Protein AF-A0A2X2UH65-F1 (afdb_monomer_lite)

Radius of gyration: 31.28 Å; chains: 1; bounding box: 61×64×115 Å

Structure (mmCIF, N/CA/C/O backbone):
data_AF-A0A2X2UH65-F1
#
_entry.id   AF-A0A2X2UH65-F1
#
loop_
_atom_site.group_PDB
_atom_site.id
_atom_site.type_symbol
_atom_site.label_atom_id
_atom_site.label_alt_id
_atom_site.label_comp_id
_atom_site.label_asym_id
_atom_site.label_entity_id
_atom_site.label_seq_id
_atom_site.pdbx_PDB_ins_code
_atom_site.Cartn_x
_atom_site.Cartn_y
_atom_site.Cartn_z
_atom_site.occupancy
_atom_site.B_iso_or_equiv
_atom_site.auth_seq_id
_atom_site.auth_comp_id
_atom_site.auth_asym_id
_atom_site.auth_atom_id
_atom_site.pdbx_PDB_model_num
ATOM 1 N N . MET A 1 1 ? 2.605 3.714 -17.278 1.00 39.34 1 MET A N 1
ATOM 2 C CA . MET A 1 1 ? 3.427 4.101 -18.451 1.00 39.34 1 MET A CA 1
ATOM 3 C C . MET A 1 1 ? 4.854 4.324 -17.986 1.00 39.34 1 MET A C 1
ATOM 5 O O . MET A 1 1 ? 5.116 5.319 -17.316 1.00 39.34 1 MET A O 1
ATOM 9 N N . ASN A 1 2 ? 5.740 3.384 -18.311 1.00 40.25 2 ASN A N 1
ATOM 10 C CA . ASN A 1 2 ? 7.181 3.501 -18.098 1.00 40.25 2 ASN A CA 1
ATOM 11 C C . ASN A 1 2 ? 7.687 4.559 -19.083 1.00 40.25 2 ASN A C 1
ATOM 13 O O . ASN A 1 2 ? 7.492 4.404 -20.288 1.00 40.25 2 ASN A O 1
ATOM 17 N N . LYS A 1 3 ? 8.238 5.671 -18.595 1.00 42.59 3 LYS A N 1
ATOM 18 C CA . LYS A 1 3 ? 8.858 6.667 -19.472 1.00 42.59 3 LYS A CA 1
ATOM 19 C C . LYS A 1 3 ? 10.362 6.439 -19.456 1.00 42.59 3 LYS A C 1
ATOM 21 O O . LYS A 1 3 ? 10.971 6.506 -18.397 1.00 42.59 3 LYS A O 1
ATOM 26 N N . ASN A 1 4 ? 10.910 6.173 -20.639 1.00 42.41 4 ASN A N 1
ATOM 27 C CA . ASN A 1 4 ? 12.340 6.215 -20.904 1.00 42.41 4 ASN A CA 1
ATOM 28 C C . ASN A 1 4 ? 12.779 7.678 -20.894 1.00 42.41 4 ASN A C 1
ATOM 30 O O . ASN A 1 4 ? 12.530 8.416 -21.846 1.00 42.41 4 ASN A O 1
ATOM 34 N N . THR A 1 5 ? 13.435 8.082 -19.823 1.00 43.34 5 THR A N 1
ATOM 35 C CA . THR A 1 5 ? 14.398 9.177 -19.852 1.00 43.34 5 THR A CA 1
ATOM 36 C C . THR A 1 5 ? 15.709 8.543 -19.413 1.00 43.34 5 THR A C 1
ATOM 38 O O . THR A 1 5 ? 15.777 7.994 -18.319 1.00 43.34 5 THR A O 1
ATOM 41 N N . ASP A 1 6 ? 16.684 8.536 -20.323 1.00 42.69 6 ASP A N 1
ATOM 42 C CA . ASP A 1 6 ? 18.083 8.133 -20.099 1.00 42.69 6 ASP A CA 1
ATOM 43 C C . ASP A 1 6 ? 18.402 6.624 -20.155 1.00 42.69 6 ASP A C 1
ATOM 45 O O . ASP A 1 6 ? 19.326 6.150 -19.503 1.00 42.69 6 ASP A O 1
ATOM 49 N N . GLY A 1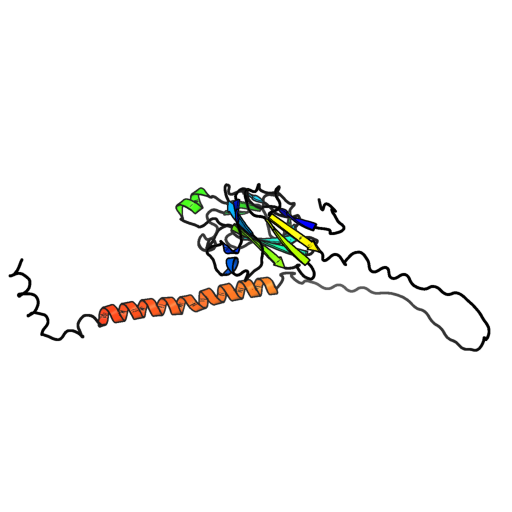 7 ? 17.652 5.836 -20.936 1.00 43.00 7 GLY A N 1
ATOM 50 C CA . GLY A 1 7 ? 17.968 4.413 -21.175 1.00 43.00 7 GLY A CA 1
ATOM 51 C C . GLY A 1 7 ? 17.702 3.477 -19.987 1.00 43.00 7 GLY A C 1
ATOM 52 O O . GLY A 1 7 ? 17.717 2.260 -20.151 1.00 43.00 7 GLY A O 1
ATOM 53 N N . CYS A 1 8 ? 17.366 4.026 -18.819 1.00 50.06 8 CYS A N 1
ATOM 54 C CA . CYS A 1 8 ? 16.900 3.279 -17.658 1.00 50.06 8 CYS A CA 1
ATOM 55 C C . CYS A 1 8 ? 15.371 3.142 -17.699 1.00 50.06 8 CYS A C 1
ATOM 57 O O . CYS A 1 8 ? 14.642 4.138 -17.667 1.00 50.06 8 CYS A O 1
ATOM 59 N N . ILE A 1 9 ? 14.860 1.909 -17.713 1.00 62.81 9 ILE A N 1
ATOM 60 C CA . ILE A 1 9 ? 13.429 1.656 -17.512 1.00 62.81 9 ILE A CA 1
ATOM 61 C C . ILE A 1 9 ? 13.147 1.802 -16.011 1.00 62.81 9 ILE A C 1
ATOM 63 O O . ILE A 1 9 ? 13.399 0.896 -15.225 1.00 62.81 9 ILE A O 1
ATOM 67 N N . GLY A 1 10 ? 12.642 2.966 -15.601 1.00 82.62 10 GLY A N 1
ATOM 68 C CA . GLY A 1 10 ? 12.229 3.208 -14.218 1.00 82.62 10 GLY A CA 1
ATOM 69 C C . GLY A 1 10 ? 10.822 2.673 -13.937 1.00 82.62 10 GLY A C 1
ATOM 70 O O . GLY A 1 10 ? 9.850 3.125 -14.553 1.00 82.62 10 GLY A O 1
ATOM 71 N N . ILE A 1 11 ? 10.688 1.744 -12.988 1.00 91.88 11 ILE A N 1
ATOM 72 C CA . ILE A 1 11 ? 9.389 1.278 -12.484 1.00 91.88 11 ILE A CA 1
ATOM 73 C C . ILE A 1 11 ? 8.907 2.273 -11.428 1.00 91.88 11 ILE A C 1
ATOM 75 O O . ILE A 1 11 ? 9.566 2.496 -10.414 1.00 91.88 11 ILE A O 1
ATOM 79 N N . ARG A 1 12 ? 7.739 2.877 -11.664 1.00 95.50 12 ARG A N 1
ATOM 80 C CA . ARG A 1 12 ? 7.137 3.857 -10.750 1.00 95.50 12 ARG A CA 1
ATOM 81 C C . ARG A 1 12 ? 6.127 3.178 -9.831 1.00 95.50 12 ARG A C 1
ATOM 83 O O . ARG A 1 12 ? 5.178 2.566 -10.314 1.00 95.50 12 ARG A O 1
ATOM 90 N N . ILE A 1 13 ? 6.311 3.361 -8.530 1.00 97.81 13 ILE A N 1
ATOM 91 C CA . ILE A 1 13 ? 5.371 2.985 -7.475 1.00 97.81 13 ILE A CA 1
ATOM 92 C C . ILE A 1 13 ? 4.642 4.269 -7.071 1.00 97.81 13 ILE A C 1
ATOM 94 O O . ILE A 1 13 ? 5.255 5.220 -6.573 1.00 97.81 13 ILE A O 1
ATOM 98 N N . LEU A 1 14 ? 3.345 4.329 -7.353 1.00 98.56 14 LEU A N 1
ATOM 99 C CA . LEU A 1 14 ? 2.505 5.481 -7.036 1.00 98.56 14 LEU A CA 1
ATOM 100 C C . LEU A 1 14 ? 2.126 5.494 -5.556 1.00 98.56 14 LEU A C 1
ATOM 102 O O . LEU A 1 14 ? 2.200 4.475 -4.878 1.00 98.56 14 LEU A O 1
ATOM 106 N N . SER A 1 15 ? 1.702 6.645 -5.049 1.00 98.62 15 SER A N 1
ATOM 107 C CA . SER A 1 15 ? 1.153 6.741 -3.705 1.00 98.62 15 SER A CA 1
ATOM 108 C C . SER A 1 15 ? -0.153 5.940 -3.626 1.00 98.62 15 SER A C 1
ATOM 110 O O . SER A 1 15 ? -1.068 6.217 -4.407 1.00 98.62 15 SER A O 1
ATOM 112 N N . PRO A 1 16 ? -0.296 4.971 -2.707 1.00 98.62 16 PRO A N 1
ATOM 113 C CA . PRO A 1 16 ? -1.556 4.260 -2.513 1.00 98.62 16 PRO A CA 1
ATOM 114 C C . PRO A 1 16 ? -2.606 5.071 -1.735 1.00 98.62 16 PRO A C 1
ATOM 116 O O . PRO A 1 16 ? -3.756 4.650 -1.656 1.00 98.62 16 PRO A O 1
ATOM 119 N N . LEU A 1 17 ? -2.230 6.218 -1.159 1.00 98.69 17 LEU A N 1
ATOM 120 C CA . LEU A 1 17 ? -3.098 7.090 -0.359 1.00 98.69 17 LEU A CA 1
ATOM 121 C C . LEU A 1 17 ? -2.853 8.564 -0.709 1.00 98.69 17 LEU A C 1
ATOM 123 O O . LEU A 1 17 ? -1.761 8.938 -1.140 1.00 98.69 17 LEU A O 1
ATOM 127 N N . THR A 1 18 ? -3.858 9.415 -0.519 1.00 98.69 18 THR A N 1
ATOM 128 C CA . THR A 1 18 ? -3.669 10.872 -0.560 1.00 98.69 18 THR A CA 1
ATOM 129 C C . THR A 1 18 ? -3.212 11.333 0.816 1.00 98.69 18 THR A C 1
ATOM 131 O O . THR A 1 18 ? -3.808 10.944 1.821 1.00 98.69 18 THR A O 1
ATOM 134 N N . GLY A 1 19 ? -2.171 12.159 0.881 1.00 98.31 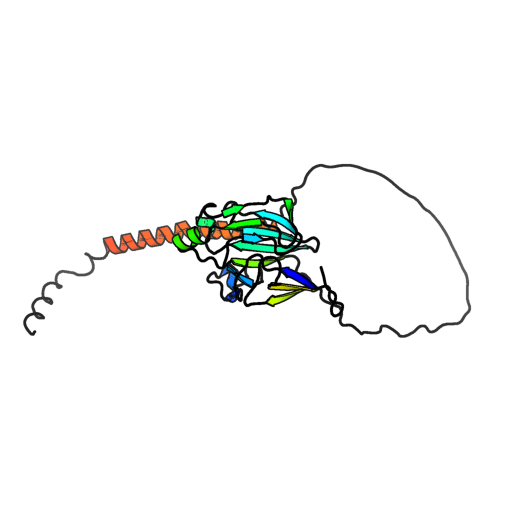19 GLY A N 1
ATOM 135 C CA . GLY A 1 19 ? -1.638 12.640 2.149 1.00 98.31 19 GLY A CA 1
ATOM 136 C C . GLY A 1 19 ? -0.225 13.187 2.040 1.00 98.31 19 GLY A C 1
ATOM 137 O O . GLY A 1 19 ? 0.119 13.835 1.053 1.00 98.31 19 GLY A O 1
ATOM 138 N N . THR A 1 20 ? 0.589 12.922 3.058 1.00 98.75 20 THR A N 1
ATOM 139 C CA . THR A 1 20 ? 1.997 13.338 3.100 1.00 98.75 20 THR A CA 1
ATOM 140 C C . THR A 1 20 ? 2.891 12.111 3.196 1.00 98.75 20 THR A C 1
ATOM 142 O O . THR A 1 20 ? 2.824 11.379 4.180 1.00 98.75 20 THR A O 1
ATOM 145 N N . ALA A 1 21 ? 3.732 11.892 2.189 1.00 98.69 21 ALA A N 1
ATOM 146 C CA . ALA A 1 21 ? 4.792 10.898 2.236 1.00 98.69 21 ALA A CA 1
ATOM 147 C C . ALA A 1 21 ? 5.935 11.388 3.140 1.00 98.69 21 ALA A C 1
ATOM 149 O O . ALA A 1 21 ? 6.378 12.533 3.028 1.00 98.69 21 ALA A O 1
ATOM 150 N N . VAL A 1 22 ? 6.418 10.518 4.018 1.00 98.62 22 VAL A N 1
ATOM 151 C CA . VAL A 1 22 ? 7.490 10.773 4.987 1.00 98.62 22 VAL A CA 1
ATOM 152 C C . VAL A 1 22 ? 8.560 9.677 4.885 1.00 98.62 22 VAL A C 1
ATOM 154 O O . VAL A 1 22 ? 8.262 8.583 4.383 1.00 98.62 22 VAL A O 1
ATOM 157 N N . PRO A 1 23 ? 9.806 9.947 5.320 1.00 98.44 23 PRO A N 1
ATOM 158 C CA . PRO A 1 23 ? 10.845 8.927 5.403 1.00 98.44 23 PRO A CA 1
ATOM 159 C C . PRO A 1 23 ? 10.378 7.728 6.227 1.00 98.44 23 PRO A C 1
ATOM 161 O O . PRO A 1 23 ? 9.685 7.881 7.236 1.00 98.44 23 PRO A O 1
ATOM 164 N N . LEU A 1 24 ? 10.771 6.524 5.814 1.00 98.12 24 LEU A N 1
ATOM 165 C CA . LEU A 1 24 ? 10.396 5.305 6.526 1.00 98.12 24 LEU A CA 1
ATOM 166 C C . LEU A 1 24 ? 10.985 5.277 7.949 1.00 98.12 24 LEU A C 1
ATOM 168 O O . LEU A 1 24 ? 10.389 4.717 8.864 1.00 98.12 24 LEU A O 1
ATOM 172 N N . GLU A 1 25 ? 12.119 5.943 8.149 1.00 98.00 25 GLU A N 1
ATOM 173 C CA . GLU A 1 25 ? 12.811 6.101 9.426 1.00 98.00 25 GLU A CA 1
ATOM 174 C C . GLU A 1 25 ? 12.010 6.921 10.456 1.00 98.00 25 GLU A C 1
ATOM 176 O O . GLU A 1 25 ? 12.264 6.800 11.653 1.00 98.00 25 GLU A O 1
ATOM 181 N N . GLU A 1 26 ? 11.035 7.730 10.023 1.00 96.75 26 GLU A N 1
ATOM 182 C CA . GLU A 1 26 ? 10.155 8.502 10.918 1.00 96.75 26 GLU A CA 1
ATOM 183 C C . GLU A 1 26 ? 8.980 7.676 11.464 1.00 96.75 26 GLU A C 1
ATOM 185 O O . GLU A 1 26 ? 8.247 8.134 12.345 1.00 96.75 26 GLU A O 1
ATOM 190 N N . VAL A 1 27 ? 8.782 6.451 10.968 1.00 98.12 27 VAL A N 1
ATOM 191 C CA . VAL A 1 27 ? 7.722 5.569 11.461 1.00 98.12 27 VAL A CA 1
ATOM 192 C C . VAL A 1 27 ? 8.043 5.128 12.896 1.00 98.12 27 VAL A C 1
ATOM 194 O O . VAL A 1 27 ? 9.103 4.542 13.122 1.00 98.12 27 VAL A O 1
ATOM 197 N N . PRO A 1 28 ? 7.140 5.327 13.879 1.00 97.12 28 PRO A N 1
ATOM 198 C CA . PRO A 1 28 ? 7.369 4.965 15.280 1.00 97.12 28 PRO A CA 1
ATOM 199 C C . PRO A 1 28 ? 7.176 3.459 15.537 1.00 97.12 28 PRO A C 1
ATOM 201 O O . PRO A 1 28 ? 6.461 3.050 16.446 1.00 97.12 28 PRO A O 1
ATOM 204 N N . ASP A 1 29 ? 7.824 2.637 14.718 1.00 97.19 29 ASP A N 1
ATOM 205 C CA . ASP A 1 29 ? 7.873 1.184 14.817 1.00 97.19 29 ASP A CA 1
ATOM 206 C C . ASP A 1 29 ? 9.234 0.706 14.267 1.00 97.19 29 ASP A C 1
ATOM 208 O O . ASP A 1 29 ? 9.547 0.954 13.094 1.00 97.19 29 ASP A O 1
ATOM 212 N N . PRO A 1 30 ? 10.076 0.043 15.083 1.00 96.50 30 PRO A N 1
ATOM 213 C CA . PRO A 1 30 ? 11.379 -0.475 14.664 1.00 96.50 30 PRO A CA 1
ATOM 214 C C . PRO A 1 30 ? 11.325 -1.448 13.484 1.00 96.50 30 PRO A C 1
ATOM 216 O O . PRO A 1 30 ? 12.268 -1.499 12.698 1.00 96.50 30 PRO A O 1
ATOM 219 N N . VAL A 1 31 ? 10.239 -2.208 13.330 1.00 96.00 31 VAL A N 1
ATOM 220 C CA . VAL A 1 31 ? 10.088 -3.176 12.236 1.00 96.00 31 VAL A CA 1
ATOM 221 C C . VAL A 1 31 ? 10.107 -2.469 10.879 1.00 96.00 31 VAL A C 1
ATOM 223 O O . VAL A 1 31 ? 10.711 -2.971 9.925 1.00 96.00 31 VAL A O 1
ATOM 226 N N . PHE A 1 32 ? 9.502 -1.282 10.816 1.00 97.69 32 PHE A N 1
ATOM 227 C CA . PHE A 1 32 ? 9.455 -0.443 9.624 1.00 97.69 32 PHE A CA 1
ATOM 228 C C . PHE A 1 32 ? 10.654 0.506 9.540 1.00 97.69 32 PHE A C 1
ATOM 230 O O . PHE A 1 32 ? 11.377 0.474 8.548 1.00 97.69 32 PHE A O 1
ATOM 237 N N . SER A 1 33 ? 10.926 1.286 10.588 1.00 97.94 33 SER A N 1
ATOM 238 C CA . SER A 1 33 ? 11.997 2.300 10.586 1.00 97.94 33 SER A CA 1
ATOM 239 C C . SER A 1 33 ? 13.407 1.728 10.433 1.00 97.94 33 SER A C 1
ATOM 241 O O . SER A 1 33 ? 14.284 2.404 9.901 1.00 97.94 33 SER A O 1
ATOM 243 N N . GLN A 1 34 ? 13.636 0.474 10.841 1.00 97.50 34 GLN A N 1
ATOM 244 C CA . GLN A 1 34 ? 14.910 -0.227 10.630 1.00 97.50 34 GLN A CA 1
ATOM 245 C C . GLN A 1 34 ? 14.915 -1.103 9.372 1.00 97.50 34 GLN A C 1
ATOM 247 O O . GLN A 1 34 ? 15.862 -1.860 9.161 1.00 97.50 34 GLN A O 1
ATOM 252 N N . LYS A 1 35 ? 13.873 -1.014 8.535 1.00 96.88 35 LYS A N 1
ATOM 253 C CA . LYS A 1 35 ? 13.792 -1.686 7.229 1.00 96.88 35 LYS A CA 1
ATOM 254 C C . LYS A 1 35 ? 13.909 -3.210 7.315 1.00 96.88 35 LYS A C 1
ATOM 256 O O . LYS A 1 35 ? 14.438 -3.856 6.415 1.00 96.88 35 LYS A O 1
ATOM 261 N N . ILE A 1 36 ? 13.415 -3.806 8.405 1.00 95.00 36 ILE A N 1
ATOM 262 C CA . ILE A 1 36 ? 13.568 -5.247 8.679 1.00 95.00 36 ILE A CA 1
ATOM 263 C C . ILE A 1 36 ? 12.800 -6.088 7.649 1.00 95.00 36 ILE A C 1
ATOM 265 O O . ILE A 1 36 ? 13.266 -7.150 7.235 1.00 95.00 36 ILE A O 1
ATOM 269 N N . ILE A 1 37 ? 11.615 -5.623 7.243 1.00 93.25 37 ILE A N 1
ATOM 270 C CA . ILE A 1 37 ? 10.749 -6.318 6.277 1.00 93.25 37 ILE A CA 1
ATOM 271 C C . ILE A 1 37 ? 11.054 -5.897 4.831 1.00 93.25 37 ILE A C 1
ATOM 273 O O . ILE A 1 37 ? 10.933 -6.704 3.911 1.00 93.25 37 ILE A O 1
ATOM 277 N N . GLY A 1 38 ? 11.422 -4.635 4.631 1.00 95.94 38 GLY A N 1
ATOM 278 C CA . GLY A 1 38 ? 11.643 -4.018 3.329 1.00 95.94 38 GLY A CA 1
ATOM 279 C C . GLY A 1 38 ? 11.934 -2.528 3.476 1.00 95.94 38 GLY A C 1
ATOM 280 O O . GLY A 1 38 ? 11.830 -1.980 4.574 1.00 95.94 38 GLY A O 1
ATOM 281 N N . ASP A 1 39 ? 12.284 -1.882 2.369 1.00 97.69 39 ASP A N 1
ATOM 282 C CA . ASP A 1 39 ? 12.593 -0.448 2.308 1.00 97.69 39 ASP A CA 1
ATOM 283 C C . ASP A 1 39 ? 11.542 0.289 1.466 1.00 97.69 39 ASP A C 1
ATOM 285 O O . ASP A 1 39 ? 10.855 -0.322 0.646 1.00 97.69 39 ASP A O 1
ATOM 289 N N . GLY A 1 40 ? 11.382 1.593 1.672 1.00 97.69 40 GLY A N 1
ATOM 290 C CA . GLY A 1 40 ? 10.378 2.390 0.981 1.00 97.69 40 GLY A CA 1
ATOM 291 C C . GLY A 1 40 ? 10.074 3.708 1.682 1.00 97.69 40 GLY A C 1
ATOM 292 O O . GLY A 1 40 ? 10.976 4.420 2.115 1.00 97.69 40 GLY A O 1
ATOM 293 N N . VAL A 1 41 ? 8.788 4.042 1.768 1.00 98.56 41 VAL A N 1
ATOM 294 C CA . VAL A 1 41 ? 8.289 5.270 2.407 1.00 98.56 41 VAL A CA 1
ATOM 295 C C . VAL A 1 41 ? 7.140 4.946 3.350 1.00 98.56 41 VAL A C 1
ATOM 297 O O . VAL A 1 41 ? 6.595 3.844 3.320 1.00 98.56 41 VAL A O 1
ATOM 300 N N . ALA A 1 42 ? 6.698 5.924 4.132 1.00 98.69 42 ALA A N 1
ATOM 301 C CA . ALA A 1 42 ? 5.395 5.861 4.779 1.00 98.69 42 ALA A CA 1
ATOM 302 C C . ALA A 1 42 ? 4.532 7.060 4.389 1.00 98.69 42 ALA A C 1
ATOM 304 O O . ALA A 1 42 ? 5.043 8.086 3.950 1.00 98.69 42 ALA A O 1
ATOM 305 N N . ILE A 1 43 ? 3.214 6.932 4.520 1.00 98.81 43 ILE A N 1
ATOM 306 C CA . ILE A 1 43 ? 2.262 8.000 4.201 1.00 98.81 43 ILE A CA 1
ATOM 307 C C . ILE A 1 43 ? 1.419 8.303 5.429 1.00 98.81 43 ILE A C 1
ATOM 309 O O . ILE A 1 43 ? 0.848 7.396 6.024 1.00 98.81 43 ILE A O 1
ATOM 313 N N . LEU A 1 44 ? 1.306 9.581 5.777 1.00 98.38 44 LEU A N 1
ATOM 314 C CA . LEU A 1 44 ? 0.285 10.096 6.683 1.00 98.38 44 LEU A CA 1
ATOM 315 C C . LEU A 1 44 ? -0.979 10.390 5.860 1.00 98.38 44 LEU A C 1
ATOM 317 O O . LEU A 1 44 ? -0.981 11.373 5.107 1.00 98.38 44 LEU A O 1
ATOM 321 N N . PRO A 1 45 ? -2.020 9.540 5.925 1.00 98.12 45 PRO A N 1
ATOM 322 C CA . PRO A 1 45 ? -3.185 9.666 5.061 1.00 98.12 45 PRO A CA 1
ATOM 323 C C . PRO A 1 45 ? -4.080 10.840 5.460 1.00 98.12 45 PRO A C 1
ATOM 325 O O . PRO A 1 45 ? -4.275 11.126 6.639 1.00 98.12 45 PRO A O 1
ATOM 328 N N . GLN A 1 46 ? -4.682 11.477 4.459 1.00 97.69 46 GLN A N 1
ATOM 329 C CA . GLN A 1 46 ? -5.761 12.459 4.619 1.00 97.69 46 GLN A CA 1
ATOM 330 C C . GLN A 1 46 ? -7.145 11.843 4.393 1.00 97.69 46 GLN A C 1
ATOM 332 O O . GLN A 1 46 ? -8.144 12.357 4.893 1.00 97.69 46 GLN A O 1
ATOM 337 N N . ASP A 1 47 ? -7.211 10.748 3.636 1.00 95.81 47 ASP A N 1
ATOM 338 C CA . ASP A 1 47 ? -8.428 9.988 3.390 1.00 95.81 47 ASP A CA 1
ATOM 339 C C . ASP A 1 47 ? -8.158 8.477 3.477 1.00 95.81 47 ASP A C 1
ATOM 341 O O . ASP A 1 47 ? -7.011 8.030 3.504 1.00 95.81 47 ASP A O 1
ATOM 345 N N . GLY A 1 48 ? -9.224 7.689 3.596 1.00 95.75 48 GLY A N 1
ATOM 346 C CA . GLY A 1 48 ? -9.134 6.245 3.789 1.00 95.75 48 GLY A CA 1
ATOM 347 C C . GLY A 1 48 ? -9.206 5.414 2.509 1.00 95.75 48 GLY A C 1
ATOM 348 O O . GLY A 1 48 ? -9.358 4.200 2.609 1.00 95.75 48 GLY A O 1
ATOM 349 N N . ASN A 1 49 ? -9.175 6.013 1.315 1.00 97.94 49 ASN A N 1
ATOM 350 C CA . ASN A 1 49 ? -9.279 5.260 0.066 1.00 97.94 49 ASN A CA 1
ATOM 351 C C . ASN A 1 49 ? -7.908 4.718 -0.327 1.00 97.94 49 ASN A C 1
ATOM 353 O O . ASN A 1 49 ? -7.087 5.416 -0.921 1.00 97.94 49 ASN A O 1
ATOM 357 N N . LEU A 1 50 ? -7.685 3.446 -0.015 1.00 98.50 50 LEU A N 1
ATOM 358 C CA . LEU A 1 50 ? -6.465 2.749 -0.365 1.00 98.50 50 LEU A CA 1
ATOM 359 C C . LEU A 1 50 ? -6.553 2.239 -1.804 1.00 98.50 50 LEU A C 1
ATOM 361 O O . LEU A 1 50 ? -7.413 1.415 -2.118 1.00 98.50 50 LEU A O 1
ATOM 365 N N . VAL A 1 51 ? -5.639 2.684 -2.662 1.00 98.75 51 VAL A N 1
ATOM 366 C CA . VAL A 1 51 ? -5.552 2.254 -4.064 1.00 98.75 51 VAL A CA 1
ATOM 367 C C . VAL A 1 51 ? -4.268 1.483 -4.352 1.00 98.75 51 VAL A C 1
ATOM 369 O O . VAL A 1 51 ? -3.293 1.567 -3.606 1.00 98.75 51 VAL A O 1
ATOM 372 N N . SER A 1 52 ? -4.246 0.740 -5.458 1.00 98.62 52 SER A N 1
ATOM 373 C CA . SER A 1 52 ? -3.048 0.037 -5.896 1.00 98.62 52 SER A CA 1
ATOM 374 C C . SER A 1 52 ? -1.976 1.035 -6.352 1.00 98.62 52 SER A C 1
ATOM 376 O O . SER A 1 52 ? -2.255 1.890 -7.196 1.00 98.62 52 SER A O 1
ATOM 378 N N . PRO A 1 53 ? -0.734 0.935 -5.856 1.00 98.38 53 PRO A N 1
ATOM 379 C CA . PRO A 1 53 ? 0.368 1.799 -6.252 1.00 98.38 53 PRO A CA 1
ATOM 380 C C . PRO A 1 53 ? 0.990 1.391 -7.598 1.00 98.38 53 PRO A C 1
ATOM 382 O O . PRO A 1 53 ? 1.759 2.154 -8.180 1.00 98.38 53 PRO A O 1
ATOM 385 N N . ILE A 1 54 ? 0.691 0.191 -8.101 1.00 98.12 54 ILE A N 1
ATOM 386 C CA . ILE A 1 54 ? 1.277 -0.371 -9.322 1.00 98.12 54 ILE A CA 1
ATOM 387 C C . ILE A 1 54 ? 0.297 -1.350 -9.987 1.00 98.12 54 ILE A C 1
ATOM 389 O O . ILE A 1 54 ? -0.616 -1.868 -9.344 1.00 98.12 54 ILE A O 1
ATOM 393 N N . ASP A 1 55 ? 0.484 -1.615 -11.277 1.00 98.44 55 ASP A N 1
ATOM 394 C CA . ASP A 1 55 ? -0.159 -2.746 -11.946 1.00 98.44 55 ASP A CA 1
ATOM 395 C C . ASP A 1 55 ? 0.396 -4.058 -11.362 1.00 98.44 55 ASP A C 1
ATOM 397 O O . ASP A 1 55 ? 1.601 -4.317 -11.448 1.00 98.44 55 ASP A O 1
ATOM 401 N N . ALA A 1 56 ? -0.461 -4.875 -10.748 1.00 98.06 56 ALA A N 1
ATOM 402 C CA . ALA A 1 56 ? -0.023 -6.047 -9.991 1.00 98.06 56 ALA A CA 1
ATOM 403 C C . ALA A 1 56 ? -1.109 -7.115 -9.820 1.00 98.06 56 ALA A C 1
ATOM 405 O O . ALA A 1 56 ? -2.294 -6.880 -10.039 1.00 98.06 56 ALA A O 1
ATOM 406 N N . GLU A 1 57 ? -0.682 -8.297 -9.388 1.00 98.69 57 GLU A N 1
ATOM 407 C CA . GLU A 1 57 ? -1.535 -9.311 -8.773 1.00 98.69 57 GLU A CA 1
ATOM 408 C C . GLU A 1 57 ? -1.543 -9.130 -7.248 1.00 98.69 57 GLU A C 1
ATOM 410 O O . GLU A 1 57 ? -0.494 -8.910 -6.634 1.00 98.69 57 GLU A O 1
ATOM 415 N N . VAL A 1 58 ? -2.716 -9.249 -6.622 1.00 98.69 58 VAL A N 1
ATOM 416 C CA . VAL A 1 58 ? -2.859 -9.265 -5.162 1.00 98.69 58 VAL A CA 1
ATOM 417 C C . VAL A 1 58 ? -2.412 -10.628 -4.635 1.00 98.69 58 VAL A C 1
ATOM 419 O O . VAL A 1 58 ? -3.131 -11.617 -4.760 1.00 98.69 58 VAL A O 1
ATOM 422 N N . VAL A 1 59 ? -1.229 -10.702 -4.028 1.00 98.25 59 VAL A N 1
ATOM 423 C CA . VAL A 1 59 ? -0.640 -11.973 -3.566 1.00 98.25 59 VAL A CA 1
ATOM 424 C C . VAL A 1 59 ? -0.963 -12.298 -2.110 1.00 98.25 59 VAL A C 1
ATOM 426 O O . VAL A 1 59 ? -0.944 -13.466 -1.721 1.00 98.25 59 VAL A O 1
ATOM 429 N N . SER A 1 60 ? -1.276 -11.290 -1.296 1.00 97.94 60 SER A N 1
ATOM 430 C CA . SER A 1 60 ? -1.690 -11.485 0.092 1.00 97.94 60 SER A CA 1
ATOM 431 C C . SER A 1 60 ? -2.579 -10.346 0.584 1.00 97.94 60 SER A C 1
ATOM 433 O O . SER A 1 60 ? -2.434 -9.193 0.182 1.00 97.94 60 SER A O 1
ATOM 435 N N . ILE A 1 61 ? -3.509 -10.687 1.472 1.00 98.19 61 ILE A N 1
ATOM 436 C CA . ILE A 1 61 ? -4.318 -9.743 2.244 1.00 98.19 61 ILE A CA 1
ATOM 437 C C . ILE A 1 61 ? -4.269 -10.244 3.686 1.00 98.19 61 ILE A C 1
ATOM 439 O O . ILE A 1 61 ? -4.492 -11.434 3.923 1.00 98.19 61 ILE A O 1
ATOM 443 N N . ALA A 1 62 ? -3.939 -9.374 4.640 1.00 96.31 62 ALA A N 1
ATOM 444 C CA . ALA A 1 62 ? -3.959 -9.739 6.054 1.00 96.31 62 ALA A CA 1
ATOM 445 C C . ALA A 1 62 ? -5.379 -10.129 6.492 1.00 96.31 62 ALA A C 1
ATOM 447 O O . ALA A 1 62 ? -6.355 -9.543 6.030 1.00 96.31 62 ALA A O 1
ATOM 448 N N . GLU A 1 63 ? -5.508 -11.072 7.428 1.00 95.44 63 GLU A N 1
ATOM 449 C CA . GLU A 1 63 ? -6.819 -11.536 7.918 1.00 95.44 63 GLU A CA 1
ATOM 450 C C . GLU A 1 63 ? -7.681 -10.391 8.470 1.00 95.44 63 GLU A C 1
ATOM 452 O O . GLU A 1 63 ? -8.898 -10.382 8.313 1.00 95.44 63 GLU A O 1
ATOM 457 N N . THR A 1 64 ? -7.036 -9.388 9.066 1.00 95.81 64 THR A N 1
ATOM 458 C CA . THR A 1 64 ? -7.672 -8.183 9.608 1.00 95.81 64 THR A CA 1
ATOM 459 C C . THR A 1 64 ? -7.714 -7.022 8.607 1.00 95.81 64 THR A C 1
ATOM 461 O O . THR A 1 64 ? -7.919 -5.882 9.004 1.00 95.81 64 THR A O 1
ATOM 464 N N . LEU A 1 65 ? -7.518 -7.297 7.312 1.00 97.00 65 LEU A N 1
ATOM 465 C CA . LEU A 1 65 ? -7.771 -6.405 6.168 1.00 97.00 65 LEU A CA 1
ATOM 466 C C . LEU A 1 65 ? -6.996 -5.070 6.139 1.00 97.00 65 LEU A C 1
ATOM 468 O O . LEU A 1 65 ? -7.305 -4.201 5.324 1.00 97.00 65 LEU A O 1
ATOM 472 N N . HIS A 1 66 ? -5.984 -4.895 6.986 1.00 95.81 66 HIS A N 1
ATOM 473 C CA . HIS A 1 66 ? -5.190 -3.664 7.072 1.00 95.81 66 HIS A CA 1
ATOM 474 C C . HIS A 1 66 ? -3.949 -3.673 6.166 1.00 95.81 66 HIS A C 1
ATOM 476 O O . HIS A 1 66 ? -3.403 -2.611 5.883 1.00 95.81 66 HIS A O 1
ATOM 482 N N . ALA A 1 67 ? -3.489 -4.842 5.708 1.00 97.50 67 ALA A N 1
ATOM 483 C CA . ALA A 1 67 ? -2.267 -4.962 4.916 1.00 97.50 67 ALA A CA 1
ATOM 484 C C . ALA A 1 67 ? -2.463 -5.775 3.633 1.00 97.50 67 ALA A C 1
ATOM 486 O O . ALA A 1 67 ? -3.201 -6.764 3.612 1.00 97.50 67 ALA A O 1
ATOM 487 N N . TYR A 1 68 ? -1.773 -5.345 2.576 1.00 98.56 68 TYR A N 1
ATOM 488 C CA . TYR A 1 68 ? -1.927 -5.829 1.207 1.00 98.56 68 TYR A CA 1
ATOM 489 C C . TYR A 1 68 ? -0.549 -6.058 0.590 1.00 98.56 68 TYR A C 1
ATOM 491 O O . TYR A 1 68 ? 0.262 -5.135 0.517 1.00 98.56 68 TYR A O 1
ATOM 499 N N . GLY A 1 69 ? -0.288 -7.286 0.146 1.00 98.44 69 GLY A N 1
ATOM 500 C CA . GLY A 1 69 ? 0.889 -7.640 -0.637 1.00 98.44 69 GLY A CA 1
ATOM 501 C C . GLY A 1 69 ? 0.535 -7.728 -2.115 1.00 98.44 69 GLY A C 1
ATOM 502 O O . GLY A 1 69 ? -0.412 -8.418 -2.500 1.00 98.44 69 GLY A O 1
ATOM 503 N N . LEU A 1 70 ? 1.314 -7.049 -2.946 1.00 98.69 70 LEU A N 1
ATOM 504 C CA . LEU A 1 70 ? 1.127 -6.935 -4.385 1.00 98.69 70 LEU A CA 1
ATOM 505 C C . LEU A 1 70 ? 2.394 -7.393 -5.100 1.00 98.69 70 LEU A C 1
ATOM 507 O O . LEU A 1 70 ? 3.501 -7.090 -4.656 1.00 98.69 70 LEU A O 1
ATOM 511 N N . ARG A 1 71 ? 2.247 -8.080 -6.230 1.00 98.44 71 ARG A N 1
ATOM 512 C CA . ARG A 1 71 ? 3.376 -8.457 -7.085 1.00 98.44 71 ARG A CA 1
ATOM 513 C C . ARG A 1 71 ? 3.166 -7.943 -8.500 1.00 98.44 71 ARG A C 1
ATOM 515 O O . ARG A 1 71 ? 2.179 -8.294 -9.144 1.00 98.44 71 ARG A O 1
ATOM 522 N N . SER A 1 72 ? 4.095 -7.126 -8.986 1.00 96.88 72 SER A N 1
ATOM 523 C CA . SER A 1 72 ? 4.072 -6.651 -10.371 1.00 96.88 72 SER A CA 1
ATOM 524 C C . SER A 1 72 ? 4.542 -7.731 -11.348 1.00 96.88 72 SER A C 1
ATOM 526 O O . SER A 1 72 ? 5.240 -8.675 -10.971 1.00 96.88 72 SER A O 1
ATOM 528 N N . GLU A 1 73 ? 4.215 -7.576 -12.634 1.00 93.69 73 GLU A N 1
ATOM 529 C CA . GLU A 1 73 ? 4.706 -8.475 -13.694 1.00 93.69 73 GLU A CA 1
ATOM 530 C C . GLU A 1 73 ? 6.244 -8.470 -13.800 1.00 93.69 73 GLU A C 1
ATOM 532 O O . GLU A 1 73 ? 6.847 -9.464 -14.197 1.00 93.69 73 GLU A O 1
ATOM 537 N N . ASN A 1 74 ? 6.891 -7.382 -13.369 1.00 90.31 74 ASN A N 1
ATOM 538 C CA . ASN A 1 74 ? 8.347 -7.224 -13.314 1.00 90.31 74 ASN A CA 1
ATOM 539 C C . ASN A 1 74 ? 8.988 -7.861 -12.062 1.00 90.31 74 ASN A C 1
ATOM 541 O O . ASN A 1 74 ? 10.187 -7.675 -11.827 1.00 90.31 74 ASN A O 1
ATOM 545 N N . GLY A 1 75 ? 8.199 -8.563 -11.242 1.00 93.88 75 GLY A N 1
ATOM 546 C CA . GLY A 1 75 ? 8.655 -9.278 -10.050 1.00 93.88 75 GLY A CA 1
ATOM 547 C C . GLY A 1 75 ? 8.850 -8.414 -8.803 1.00 93.88 75 GLY A C 1
ATOM 548 O O . GLY A 1 75 ? 9.294 -8.944 -7.790 1.00 93.88 75 GLY A O 1
ATOM 549 N N . ILE A 1 76 ? 8.519 -7.117 -8.847 1.00 96.44 76 ILE A N 1
ATOM 550 C CA . ILE A 1 76 ? 8.583 -6.248 -7.663 1.00 96.44 76 ILE A CA 1
ATOM 551 C C . ILE A 1 76 ? 7.459 -6.639 -6.708 1.00 96.44 76 ILE A C 1
ATOM 553 O O . ILE A 1 76 ? 6.289 -6.653 -7.099 1.00 96.44 76 ILE A O 1
ATOM 557 N N . GLU A 1 77 ? 7.819 -6.923 -5.460 1.00 97.94 77 GLU A N 1
ATOM 558 C CA . GLU A 1 77 ? 6.868 -7.208 -4.389 1.00 97.94 77 GLU A CA 1
ATOM 559 C C . GLU A 1 77 ? 6.683 -5.962 -3.526 1.00 97.94 77 GLU A C 1
ATOM 561 O O . GLU A 1 77 ? 7.627 -5.501 -2.885 1.00 97.94 77 GLU A O 1
ATOM 566 N N . VAL A 1 78 ? 5.468 -5.419 -3.519 1.00 98.38 78 VAL A N 1
ATOM 567 C CA . VAL A 1 78 ? 5.093 -4.220 -2.765 1.00 98.38 78 VAL A CA 1
ATOM 568 C C . VAL A 1 78 ? 4.183 -4.621 -1.616 1.00 98.38 78 VAL A C 1
ATOM 570 O O . VAL A 1 78 ? 3.204 -5.333 -1.828 1.00 98.38 78 VAL A O 1
ATOM 573 N N . MET A 1 79 ? 4.465 -4.139 -0.412 1.00 98.50 79 MET A N 1
ATOM 574 C CA . MET A 1 79 ? 3.585 -4.296 0.740 1.00 98.50 79 MET A CA 1
ATOM 575 C C . MET A 1 79 ? 3.076 -2.935 1.197 1.00 98.50 79 MET A C 1
ATOM 577 O O . MET A 1 79 ? 3.854 -2.003 1.382 1.00 98.50 79 MET A O 1
ATOM 581 N N . ILE A 1 80 ? 1.770 -2.841 1.416 1.00 98.62 80 ILE A N 1
ATOM 582 C CA . ILE A 1 80 ? 1.127 -1.681 2.027 1.00 98.62 80 ILE A CA 1
ATOM 583 C C . ILE A 1 80 ? 0.573 -2.125 3.373 1.00 98.62 80 ILE A C 1
ATOM 585 O O . ILE A 1 80 ? -0.175 -3.100 3.422 1.00 98.62 80 ILE A O 1
ATOM 589 N N . HIS A 1 81 ? 0.923 -1.425 4.446 1.00 98.25 81 HIS A N 1
ATOM 590 C CA . HIS A 1 81 ? 0.454 -1.724 5.797 1.00 98.25 81 HIS A CA 1
ATOM 591 C C . HIS A 1 81 ? -0.260 -0.500 6.373 1.00 98.25 81 HIS A C 1
ATOM 593 O O . HIS A 1 81 ? 0.385 0.475 6.734 1.00 98.25 81 HIS A O 1
ATOM 599 N N . PHE A 1 82 ? -1.591 -0.511 6.431 1.00 98.00 82 PHE A N 1
ATOM 600 C CA . PHE A 1 82 ? -2.362 0.652 6.862 1.00 98.00 82 PHE A CA 1
ATOM 601 C C . PHE A 1 82 ? -2.295 0.826 8.382 1.00 98.00 82 PHE A C 1
ATOM 603 O O . PHE A 1 82 ? -2.797 -0.020 9.127 1.00 98.00 82 PHE A O 1
ATOM 610 N N . GLY A 1 83 ? -1.731 1.949 8.828 1.00 96.81 83 GLY A N 1
ATOM 611 C CA . GLY A 1 83 ? -1.552 2.273 10.243 1.00 96.81 83 GLY A CA 1
ATOM 612 C C . GLY A 1 83 ? -0.562 1.361 10.973 1.00 96.81 83 GLY A C 1
ATOM 613 O O . GLY A 1 83 ? 0.019 0.452 10.388 1.00 96.81 83 GLY A O 1
ATOM 614 N N . LEU A 1 84 ? -0.393 1.586 12.273 1.00 96.62 84 LEU A N 1
ATOM 615 C CA . LEU A 1 84 ? 0.396 0.740 13.173 1.00 96.62 84 LEU A CA 1
ATOM 616 C C . LEU A 1 84 ? -0.521 0.013 14.158 1.00 96.62 84 LEU A C 1
ATOM 618 O O . LEU A 1 84 ? -1.561 0.544 14.545 1.00 96.62 84 LEU A O 1
ATOM 622 N N . GLU A 1 85 ? -0.140 -1.204 14.553 1.00 93.94 85 GLU A N 1
ATOM 623 C CA . GLU A 1 85 ? -0.899 -2.052 15.494 1.00 93.94 85 GLU A CA 1
ATOM 624 C C . GLU A 1 85 ? -2.363 -2.331 15.078 1.00 93.94 85 GLU A C 1
ATOM 626 O O . GLU A 1 85 ? -3.192 -2.785 15.870 1.00 93.94 85 GLU A O 1
ATOM 631 N N . THR A 1 86 ? -2.703 -2.125 13.802 1.00 94.56 86 THR A N 1
ATOM 632 C CA . THR A 1 86 ? -4.065 -2.281 13.262 1.00 94.56 86 THR A CA 1
ATOM 633 C C . THR A 1 86 ? -4.543 -3.730 13.230 1.00 94.56 86 THR A C 1
ATOM 635 O O . THR A 1 86 ? -5.745 -3.990 13.148 1.00 94.56 86 THR A O 1
ATOM 638 N N . VAL A 1 87 ? -3.641 -4.697 13.417 1.00 93.75 87 VAL A N 1
ATOM 639 C CA . VAL A 1 87 ? -3.998 -6.098 13.662 1.00 93.75 87 VAL A CA 1
ATOM 640 C C . VAL A 1 87 ? -4.908 -6.263 14.887 1.00 93.75 87 VAL A C 1
ATOM 642 O O . VAL A 1 87 ? -5.820 -7.093 14.863 1.00 93.75 87 VAL A O 1
ATOM 645 N N . ALA A 1 88 ? -4.737 -5.433 15.923 1.00 91.88 88 ALA A N 1
ATOM 646 C CA . ALA A 1 88 ? -5.539 -5.483 17.145 1.00 91.88 88 ALA A CA 1
ATOM 647 C C . ALA A 1 88 ? -7.018 -5.123 16.911 1.00 91.88 88 ALA A C 1
ATOM 649 O O . ALA A 1 88 ? -7.877 -5.511 17.705 1.00 91.88 88 ALA A O 1
ATOM 650 N N . LEU A 1 89 ? -7.324 -4.442 15.800 1.00 92.19 89 LEU A N 1
ATOM 651 C CA . LEU A 1 89 ? -8.676 -4.030 15.420 1.00 92.19 89 LEU A CA 1
ATOM 652 C C . LEU A 1 89 ? -9.516 -5.169 14.839 1.00 92.19 89 LEU A C 1
ATOM 654 O O . LEU A 1 89 ? -10.708 -4.992 14.631 1.00 92.19 89 LEU A O 1
ATOM 658 N N . LYS A 1 90 ? -8.925 -6.340 14.565 1.00 93.12 90 LYS A N 1
ATOM 659 C CA . LYS A 1 90 ? -9.654 -7.531 14.084 1.00 93.12 90 LYS A CA 1
ATOM 660 C C . LYS A 1 90 ? -10.503 -7.282 12.823 1.00 93.12 90 LYS A C 1
ATOM 662 O O . LYS A 1 90 ? -11.540 -7.911 12.640 1.00 93.12 90 LYS A O 1
ATOM 667 N N . GLY A 1 91 ? -10.054 -6.377 11.951 1.00 91.50 91 GLY A N 1
ATOM 668 C CA . GLY A 1 91 ? -10.764 -5.998 10.725 1.00 91.50 91 GLY A CA 1
ATOM 669 C C . GLY A 1 91 ? -11.816 -4.906 10.906 1.00 91.50 91 GLY A C 1
ATOM 670 O O . GLY A 1 91 ? -12.391 -4.457 9.916 1.00 91.50 91 GLY A O 1
ATOM 671 N N . GLU A 1 92 ? -12.048 -4.430 12.132 1.00 91.19 92 GLU A N 1
ATOM 672 C CA . GLU A 1 92 ? -12.816 -3.206 12.350 1.00 91.19 92 GLU A CA 1
ATOM 673 C C . GLU A 1 92 ? -12.138 -2.032 11.631 1.00 91.19 92 GLU A C 1
ATOM 675 O O . GLU A 1 92 ? -10.913 -1.971 11.530 1.00 91.19 92 GLU A O 1
ATOM 680 N N . CYS A 1 93 ? -12.948 -1.097 11.136 1.00 94.88 93 CYS A N 1
ATOM 681 C CA . CYS A 1 93 ? -12.525 0.082 10.373 1.00 94.88 93 CYS A CA 1
ATOM 682 C C . CYS A 1 93 ? -12.028 -0.183 8.941 1.00 94.88 93 CYS A C 1
ATOM 684 O O . CYS A 1 93 ? -11.758 0.789 8.244 1.00 94.88 93 CYS A O 1
ATOM 686 N N . PHE A 1 94 ? -11.950 -1.433 8.467 1.00 97.00 94 PHE A N 1
ATOM 687 C CA . PHE A 1 94 ? -11.486 -1.745 7.109 1.00 97.00 94 PHE A CA 1
ATOM 688 C C . PHE A 1 94 ? -12.553 -2.449 6.270 1.00 97.00 94 PHE A C 1
ATOM 690 O O . PHE A 1 94 ? -13.174 -3.424 6.686 1.00 97.00 94 PHE A O 1
ATOM 697 N N . GLN A 1 95 ? -12.721 -1.989 5.033 1.00 97.44 95 GLN A N 1
ATOM 698 C CA . GLN A 1 95 ? -13.553 -2.617 4.016 1.00 97.44 95 GLN A CA 1
ATOM 699 C C . GLN A 1 95 ? -12.685 -2.992 2.815 1.00 97.44 95 GLN A C 1
ATOM 701 O O . GLN A 1 95 ? -12.291 -2.133 2.027 1.00 97.44 95 GLN A O 1
ATOM 706 N N . CYS A 1 96 ? -12.409 -4.284 2.658 1.00 96.62 96 CYS A N 1
ATOM 707 C CA . CYS A 1 96 ? -11.670 -4.794 1.507 1.00 96.62 96 CYS A CA 1
ATOM 708 C C . CYS A 1 96 ? -12.547 -4.792 0.241 1.00 96.62 96 CYS A C 1
ATOM 710 O O . CYS A 1 96 ? -13.713 -5.190 0.287 1.00 96.62 96 CYS A O 1
ATOM 712 N N . CYS A 1 97 ? -11.981 -4.355 -0.885 1.00 97.62 97 CYS A N 1
ATOM 713 C CA . CYS A 1 97 ? -12.644 -4.296 -2.193 1.00 97.62 97 CYS A CA 1
ATOM 714 C C . CYS A 1 97 ? -12.110 -5.341 -3.190 1.00 97.62 97 CYS A C 1
ATOM 716 O O . CYS A 1 97 ? -12.693 -5.501 -4.260 1.00 97.62 97 CYS A O 1
ATOM 718 N N . VAL A 1 98 ? -11.040 -6.060 -2.837 1.00 98.06 98 VAL A N 1
ATOM 719 C CA . VAL A 1 98 ? -10.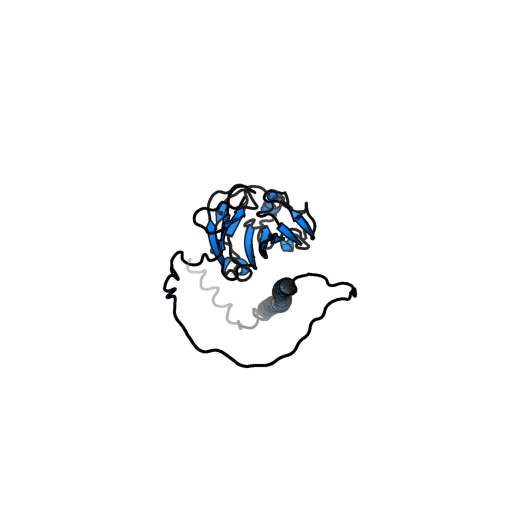338 -7.028 -3.699 1.00 98.06 98 VAL A CA 1
ATOM 720 C C . VAL A 1 98 ? -10.153 -8.379 -3.006 1.00 98.06 98 VAL A C 1
ATOM 722 O O . VAL A 1 98 ? -10.418 -8.539 -1.813 1.00 98.06 98 VAL A O 1
ATOM 725 N N . LYS A 1 99 ? -9.696 -9.382 -3.752 1.00 98.00 99 LYS A N 1
ATOM 726 C CA . LYS A 1 99 ? -9.371 -10.720 -3.251 1.00 98.00 99 LYS A CA 1
ATOM 727 C C . LYS A 1 99 ? -7.962 -11.122 -3.674 1.00 98.00 99 LYS A C 1
ATOM 729 O O . LYS A 1 99 ? -7.414 -10.623 -4.651 1.00 98.00 99 LYS A O 1
ATOM 734 N N . VAL A 1 100 ? -7.379 -12.064 -2.937 1.00 98.25 100 VAL A N 1
ATOM 735 C CA . VAL A 1 100 ? -6.108 -12.685 -3.333 1.00 98.25 100 VAL A CA 1
ATOM 736 C C . VAL A 1 100 ? -6.276 -13.368 -4.695 1.00 98.25 100 VAL A C 1
ATOM 738 O O . VAL A 1 100 ? -7.232 -14.118 -4.898 1.00 98.25 100 VAL A O 1
ATOM 741 N N . GLY A 1 101 ? -5.333 -13.117 -5.601 1.00 98.12 101 GLY A N 1
ATOM 742 C CA . GLY A 1 101 ? -5.331 -13.567 -6.993 1.00 98.12 101 GLY A CA 1
ATOM 743 C C . GLY A 1 101 ? -5.934 -12.568 -7.986 1.00 98.12 101 GLY A C 1
ATOM 744 O O . GLY A 1 101 ? -5.814 -12.781 -9.194 1.00 98.12 101 GLY A O 1
ATOM 745 N N . ASP A 1 102 ? -6.560 -11.482 -7.520 1.00 98.44 102 ASP A N 1
ATOM 746 C CA . ASP A 1 102 ? -7.078 -10.445 -8.415 1.00 98.44 102 ASP A CA 1
ATOM 747 C C . ASP A 1 102 ? -5.927 -9.679 -9.081 1.00 98.44 102 ASP A C 1
ATOM 749 O O . ASP A 1 102 ? -4.896 -9.397 -8.464 1.00 98.44 102 ASP A O 1
ATOM 753 N N . LYS A 1 103 ? -6.117 -9.311 -10.352 1.00 98.44 103 LYS A N 1
ATOM 754 C CA . LYS A 1 103 ? -5.225 -8.396 -11.071 1.00 98.44 103 LYS A CA 1
ATOM 755 C C . LYS A 1 103 ? -5.777 -6.983 -10.975 1.00 98.44 103 LYS A C 1
ATOM 757 O O . LYS A 1 103 ? -6.894 -6.748 -11.423 1.00 98.44 103 LYS A O 1
ATOM 762 N N . VAL A 1 104 ? -4.970 -6.065 -10.459 1.00 98.38 104 VAL A N 1
ATOM 763 C CA . VAL A 1 104 ? -5.330 -4.663 -10.237 1.00 98.38 104 VAL A CA 1
ATOM 764 C C . VAL A 1 104 ? -4.462 -3.734 -11.074 1.00 98.38 104 VAL A C 1
ATOM 766 O O . VAL A 1 104 ? -3.297 -4.027 -11.369 1.00 98.38 104 VAL A O 1
ATOM 769 N N . LYS A 1 105 ? -5.029 -2.594 -11.460 1.00 98.38 105 LYS A N 1
ATOM 770 C CA . LYS A 1 105 ? -4.299 -1.498 -12.104 1.00 98.38 105 LYS A CA 1
ATOM 771 C C . LYS A 1 105 ? -3.886 -0.431 -11.102 1.00 98.38 105 LYS A C 1
ATOM 773 O O . LYS A 1 105 ? -4.544 -0.234 -10.084 1.00 98.38 105 LYS A O 1
ATOM 778 N N . ALA A 1 106 ? -2.801 0.282 -11.391 1.00 98.06 106 ALA A N 1
ATOM 779 C CA . ALA A 1 106 ? -2.400 1.429 -10.585 1.00 98.06 106 ALA A CA 1
ATOM 780 C C . ALA A 1 106 ? -3.562 2.441 -10.479 1.00 98.06 106 ALA A C 1
ATOM 782 O O . ALA A 1 106 ? -4.159 2.821 -11.487 1.00 98.06 106 ALA A O 1
ATOM 783 N N . GLY A 1 107 ? -3.889 2.857 -9.254 1.00 98.06 107 GLY A N 1
ATOM 784 C CA . GLY A 1 107 ? -5.034 3.713 -8.936 1.00 98.06 107 GLY A CA 1
ATOM 785 C C . GLY A 1 107 ? -6.360 2.977 -8.701 1.00 98.06 107 GLY A C 1
ATOM 786 O O . GLY A 1 107 ? -7.335 3.614 -8.308 1.00 98.06 107 GLY A O 1
ATOM 787 N N . GLU A 1 108 ? -6.422 1.659 -8.896 1.00 98.50 108 GLU A N 1
ATOM 788 C CA . GLU A 1 108 ? -7.614 0.860 -8.600 1.00 98.50 108 GLU A CA 1
ATOM 789 C C . GLU A 1 108 ? -7.810 0.678 -7.091 1.00 98.50 108 GLU A C 1
ATOM 791 O O . GLU A 1 108 ? -6.845 0.499 -6.351 1.00 98.50 108 GLU A O 1
ATOM 796 N N . LEU A 1 109 ? -9.055 0.729 -6.617 1.00 98.44 109 LEU A N 1
ATOM 797 C CA . LEU A 1 109 ? -9.372 0.678 -5.191 1.00 98.44 109 LEU A CA 1
ATOM 798 C C . LEU A 1 109 ? -9.124 -0.721 -4.603 1.00 98.44 109 LEU A C 1
ATOM 800 O O . LEU A 1 109 ? -9.760 -1.689 -5.008 1.00 98.44 109 LEU A O 1
ATOM 804 N N . LEU A 1 110 ? -8.263 -0.802 -3.588 1.00 98.44 110 LEU A N 1
ATOM 805 C CA . LEU A 1 110 ? -7.993 -2.024 -2.828 1.00 98.44 110 LEU A CA 1
ATOM 806 C C . LEU A 1 110 ? -8.890 -2.127 -1.598 1.00 98.44 110 LEU A C 1
ATOM 808 O O . LEU A 1 110 ? -9.453 -3.186 -1.320 1.00 98.44 110 LEU A O 1
ATOM 812 N N . ALA A 1 111 ? -9.028 -1.028 -0.854 1.00 98.06 111 ALA A N 1
ATOM 813 C CA . ALA A 1 111 ? -9.780 -1.004 0.390 1.00 98.06 111 ALA A CA 1
ATOM 814 C C . ALA A 1 111 ? -10.227 0.404 0.777 1.00 98.06 111 ALA A C 1
ATOM 816 O O . ALA A 1 111 ? -9.729 1.406 0.264 1.00 98.06 111 ALA A O 1
ATOM 817 N N . LYS A 1 112 ? -11.152 0.469 1.732 1.00 98.06 112 LYS A N 1
ATOM 818 C CA . LYS A 1 112 ? -11.527 1.700 2.424 1.00 98.06 112 LYS A CA 1
ATOM 819 C C . LYS A 1 112 ? -11.264 1.552 3.913 1.00 98.06 112 LYS A C 1
ATOM 821 O O . LYS A 1 112 ? -11.691 0.566 4.508 1.00 98.06 112 LYS A O 1
ATOM 826 N N . ALA A 1 113 ? -10.594 2.533 4.495 1.00 97.56 113 ALA A N 1
ATOM 827 C CA . ALA A 1 113 ? -10.394 2.663 5.928 1.00 97.56 113 ALA A CA 1
ATOM 828 C C . ALA A 1 113 ? -11.286 3.778 6.491 1.00 97.56 113 ALA A C 1
ATOM 830 O O . ALA A 1 113 ? -11.411 4.850 5.896 1.00 97.56 113 ALA A O 1
ATOM 831 N N . ASP A 1 114 ? -11.892 3.552 7.651 1.00 97.25 114 ASP A N 1
ATOM 832 C CA . ASP A 1 114 ? -12.589 4.596 8.399 1.00 97.25 114 ASP A CA 1
ATOM 833 C C . ASP A 1 114 ? -11.590 5.345 9.288 1.00 97.25 114 ASP A C 1
ATOM 835 O O . ASP A 1 114 ? -11.300 4.941 10.415 1.00 97.25 114 ASP A O 1
ATOM 839 N N . LEU A 1 115 ? -11.043 6.444 8.761 1.00 95.75 115 LEU A N 1
ATOM 840 C CA . LEU A 1 115 ? -10.077 7.266 9.491 1.00 95.75 115 LEU A CA 1
ATOM 841 C C . LEU A 1 115 ? -10.644 7.850 10.789 1.00 95.75 115 LEU A C 1
ATOM 843 O O . LEU A 1 115 ? -9.894 7.988 11.749 1.00 95.75 115 LEU A O 1
ATOM 847 N N . LYS A 1 116 ? -11.947 8.156 10.845 1.00 95.25 116 LYS A N 1
ATOM 848 C CA . LYS A 1 116 ? -12.559 8.711 12.060 1.00 95.25 116 LYS A CA 1
ATOM 849 C C . LYS A 1 116 ? -12.611 7.656 13.153 1.00 95.25 116 LYS A C 1
ATOM 851 O O . LYS A 1 116 ? -12.190 7.913 14.274 1.00 95.25 116 LYS A O 1
ATOM 856 N N . ALA A 1 117 ? -13.051 6.448 12.809 1.00 95.56 117 ALA A N 1
ATOM 857 C CA . ALA A 1 117 ? -13.069 5.338 13.754 1.00 95.56 117 ALA A CA 1
ATOM 858 C C . ALA A 1 117 ? -11.651 4.943 14.216 1.00 95.56 117 ALA A C 1
ATOM 860 O O . ALA A 1 117 ? -11.464 4.532 15.361 1.00 95.56 117 ALA A O 1
ATOM 861 N N . LEU A 1 118 ? -10.639 5.073 13.349 1.00 95.75 118 LEU A N 1
ATOM 862 C CA . LEU A 1 118 ? -9.232 4.867 13.718 1.00 95.75 118 LEU A CA 1
ATOM 863 C C . LEU A 1 118 ? -8.722 5.948 14.684 1.00 95.75 118 LEU A C 1
ATOM 865 O O . LEU A 1 118 ? -8.052 5.619 15.663 1.00 95.75 118 LEU A O 1
ATOM 869 N N . GLU A 1 119 ? -9.076 7.212 14.451 1.00 93.50 119 GLU A N 1
ATOM 870 C CA . GLU A 1 119 ? -8.731 8.338 15.326 1.00 93.50 119 GLU A CA 1
ATOM 871 C C . GLU A 1 119 ? -9.391 8.211 16.709 1.00 93.50 119 GLU A C 1
ATOM 873 O O . GLU A 1 119 ? -8.716 8.348 17.729 1.00 93.50 119 GLU A O 1
ATOM 878 N N . GLU A 1 120 ? -10.678 7.847 16.766 1.00 95.38 120 GLU A N 1
ATOM 879 C CA . GLU A 1 120 ? -11.406 7.581 18.019 1.00 95.38 120 GLU A CA 1
ATOM 880 C C . GLU A 1 120 ? -10.758 6.462 18.849 1.00 95.38 120 GLU A C 1
ATOM 882 O O . GLU A 1 120 ? -10.778 6.494 20.081 1.00 95.38 120 GLU A O 1
ATOM 887 N N . LYS A 1 121 ? -10.147 5.483 18.174 1.00 95.19 121 LYS A N 1
ATOM 888 C CA . LYS A 1 121 ? -9.404 4.376 18.788 1.00 95.19 121 LYS A CA 1
ATOM 889 C C . LYS A 1 121 ? -7.924 4.702 19.043 1.00 95.19 121 LYS A C 1
ATOM 891 O O . LYS A 1 121 ? -7.193 3.817 19.478 1.00 95.19 121 LYS A O 1
ATOM 896 N N . GLN A 1 122 ? -7.489 5.943 18.798 1.00 95.19 122 GLN A N 1
ATOM 897 C CA . GLN A 1 122 ? -6.114 6.428 18.995 1.00 95.19 122 GLN A CA 1
ATOM 898 C C . GLN A 1 122 ? -5.058 5.633 18.212 1.00 95.19 122 GLN A C 1
ATOM 900 O O . GLN A 1 122 ? -3.926 5.447 18.662 1.00 95.19 122 GLN A O 1
ATOM 905 N N . VAL A 1 123 ? -5.429 5.155 17.027 1.00 95.31 123 VAL A N 1
ATOM 906 C CA . VAL A 1 123 ? -4.534 4.394 16.157 1.00 95.31 123 VAL A CA 1
ATOM 907 C C . VAL A 1 123 ? -3.658 5.352 15.361 1.00 95.31 123 VAL A C 1
ATOM 909 O O . VAL A 1 123 ? -4.150 6.302 14.753 1.00 95.31 123 VAL A O 1
ATOM 912 N N . ASN A 1 124 ? -2.354 5.079 15.308 1.00 97.19 124 ASN A N 1
ATOM 913 C CA . ASN A 1 124 ? -1.470 5.801 14.404 1.00 97.19 124 ASN A CA 1
ATOM 914 C C . ASN A 1 124 ? -1.735 5.342 12.964 1.00 97.19 124 ASN A C 1
ATOM 916 O O . ASN A 1 124 ? -1.537 4.173 12.640 1.00 97.19 124 ASN A O 1
ATOM 920 N N . THR A 1 125 ? -2.191 6.251 12.106 1.00 97.75 125 THR A N 1
ATOM 921 C CA . THR A 1 125 ? -2.586 5.956 10.721 1.00 97.75 125 THR A CA 1
ATOM 922 C C . THR A 1 125 ? -1.432 6.033 9.723 1.00 97.75 125 THR A C 1
ATOM 924 O O . THR A 1 125 ? -1.649 5.790 8.533 1.00 97.75 125 THR A O 1
ATOM 927 N N . ILE A 1 126 ? -0.206 6.329 10.178 1.00 98.38 126 ILE A N 1
ATOM 928 C CA . ILE A 1 126 ? 0.983 6.275 9.325 1.00 98.38 126 ILE A CA 1
ATOM 929 C C . ILE A 1 126 ? 1.067 4.908 8.640 1.00 98.38 126 ILE A C 1
ATOM 931 O O . ILE A 1 126 ? 0.998 3.862 9.280 1.00 98.38 126 ILE A O 1
ATOM 935 N N . THR A 1 127 ? 1.139 4.926 7.315 1.00 98.62 127 THR A N 1
ATOM 936 C CA . THR A 1 127 ? 0.953 3.747 6.470 1.00 98.62 127 THR A CA 1
ATOM 937 C C . THR A 1 127 ? 2.236 3.459 5.696 1.00 98.62 127 THR A C 1
ATOM 939 O O . THR A 1 127 ? 2.502 4.140 4.700 1.00 98.62 127 THR A O 1
ATOM 942 N N . PRO A 1 128 ? 3.056 2.490 6.141 1.00 98.62 128 PRO A N 1
ATOM 943 C CA . PRO A 1 128 ? 4.212 2.020 5.387 1.00 98.62 128 PRO A CA 1
ATOM 944 C C . PRO A 1 128 ? 3.850 1.477 3.998 1.00 98.62 128 PRO A C 1
ATOM 946 O O . PRO A 1 128 ? 2.895 0.713 3.832 1.00 98.62 128 PRO A O 1
ATOM 949 N N . VAL A 1 129 ? 4.665 1.846 3.010 1.00 98.62 129 VAL A N 1
ATOM 950 C CA . VAL A 1 129 ? 4.646 1.363 1.625 1.00 98.62 129 VAL A CA 1
ATOM 951 C C . VAL A 1 129 ? 6.051 0.876 1.293 1.00 98.62 129 VAL A C 1
ATOM 953 O O . VAL A 1 129 ? 6.967 1.675 1.095 1.00 98.62 129 VAL A O 1
ATOM 956 N N . LEU A 1 130 ? 6.226 -0.441 1.269 1.00 98.38 130 LEU A N 1
ATOM 957 C CA . LEU A 1 130 ? 7.533 -1.089 1.217 1.00 98.38 130 LEU A CA 1
ATOM 958 C C . LEU A 1 130 ? 7.715 -1.884 -0.067 1.00 98.38 130 LEU A C 1
ATOM 960 O O . LEU A 1 130 ? 6.768 -2.487 -0.569 1.00 98.38 130 LEU A O 1
ATOM 964 N N . ILE A 1 131 ? 8.957 -1.978 -0.522 1.00 98.00 131 ILE A N 1
ATOM 965 C CA . ILE A 1 131 ? 9.414 -3.011 -1.439 1.00 98.00 131 ILE A CA 1
ATOM 966 C C . ILE A 1 131 ? 10.031 -4.135 -0.607 1.00 98.00 131 ILE A C 1
ATOM 968 O O . ILE A 1 131 ? 11.019 -3.938 0.101 1.00 98.00 131 ILE A O 1
ATOM 972 N N . CYS A 1 132 ? 9.438 -5.322 -0.695 1.00 96.12 132 CYS A N 1
ATOM 973 C CA . CYS A 1 132 ? 9.828 -6.499 0.084 1.00 96.12 132 CYS A CA 1
ATOM 974 C C . CYS A 1 132 ? 10.634 -7.526 -0.729 1.00 96.12 132 CYS A C 1
ATOM 976 O O . CYS A 1 132 ? 11.188 -8.461 -0.152 1.00 96.12 132 CYS A O 1
ATOM 978 N N . GLY A 1 133 ? 10.710 -7.366 -2.053 1.00 95.69 133 GLY A N 1
ATOM 979 C CA . GLY A 1 133 ? 11.395 -8.301 -2.944 1.00 95.69 133 GLY A CA 1
ATOM 980 C C . GLY A 1 133 ? 11.464 -7.821 -4.395 1.00 95.69 133 GLY A C 1
ATOM 981 O O . GLY A 1 133 ? 10.806 -6.847 -4.773 1.00 95.69 133 GLY A O 1
ATOM 982 N N . GLY A 1 134 ? 12.270 -8.513 -5.207 1.00 92.75 134 GLY A N 1
ATOM 983 C CA . GLY A 1 134 ? 12.468 -8.204 -6.627 1.00 92.75 134 GLY A CA 1
ATOM 984 C C . GLY A 1 134 ? 13.437 -7.049 -6.889 1.00 92.75 134 GLY A C 1
ATOM 985 O O . GLY A 1 134 ? 13.292 -6.360 -7.898 1.00 92.75 134 GLY A O 1
ATOM 986 N N . MET A 1 135 ? 14.385 -6.806 -5.978 1.00 93.06 135 MET A N 1
ATOM 987 C CA . MET A 1 135 ? 15.357 -5.700 -6.028 1.00 93.06 135 MET A CA 1
ATOM 988 C C . MET A 1 135 ? 16.760 -6.133 -6.487 1.00 93.06 135 MET A C 1
ATOM 990 O O . MET A 1 135 ? 17.698 -5.338 -6.454 1.00 93.06 135 MET A O 1
ATOM 994 N N . GLU A 1 136 ? 16.942 -7.385 -6.909 1.00 90.19 136 GLU A N 1
ATOM 995 C CA . GLU A 1 136 ? 18.232 -7.903 -7.361 1.00 90.19 136 GLU A CA 1
ATOM 996 C C . GLU A 1 136 ? 18.745 -7.108 -8.571 1.00 90.19 136 GLU A C 1
ATOM 998 O O . GLU A 1 136 ? 18.102 -7.064 -9.618 1.00 90.19 136 GLU A O 1
ATOM 1003 N N . GLY A 1 137 ? 19.909 -6.464 -8.429 1.00 88.12 137 GLY A N 1
ATOM 1004 C CA . GLY A 1 137 ? 20.467 -5.617 -9.487 1.00 88.12 137 GLY A CA 1
ATOM 1005 C C . GLY A 1 137 ? 19.637 -4.359 -9.772 1.00 88.12 137 GLY A C 1
ATOM 1006 O O . GLY A 1 137 ? 19.702 -3.827 -10.877 1.00 88.12 137 GLY A O 1
ATOM 1007 N N . ARG A 1 138 ? 18.845 -3.888 -8.804 1.00 91.44 138 ARG A N 1
ATOM 1008 C CA . ARG A 1 138 ? 18.046 -2.661 -8.898 1.00 91.44 138 ARG A CA 1
ATOM 1009 C C . ARG A 1 138 ? 18.402 -1.701 -7.771 1.00 91.44 138 ARG A C 1
ATOM 1011 O O . ARG A 1 138 ? 18.806 -2.116 -6.688 1.00 91.44 138 ARG A O 1
ATOM 1018 N N . SER A 1 139 ? 18.212 -0.412 -8.012 1.00 92.25 139 SER A N 1
ATOM 1019 C CA . SER A 1 139 ? 18.270 0.628 -6.981 1.00 92.25 139 SER A CA 1
ATOM 1020 C C . SER A 1 139 ? 16.901 1.281 -6.813 1.00 92.25 139 SER A C 1
ATOM 1022 O O . SER A 1 139 ? 16.045 1.176 -7.693 1.00 92.25 139 SER A O 1
ATOM 1024 N N . MET A 1 140 ? 16.658 1.925 -5.669 1.00 93.56 140 MET A N 1
ATOM 1025 C CA . MET A 1 140 ? 15.411 2.649 -5.425 1.00 93.56 140 MET A CA 1
ATOM 1026 C C . MET A 1 140 ? 15.684 4.076 -4.973 1.00 93.56 140 MET A C 1
ATOM 1028 O O . MET A 1 140 ? 16.613 4.324 -4.209 1.00 93.56 140 MET A O 1
ATOM 1032 N N . ASN A 1 141 ? 14.820 4.986 -5.407 1.00 94.69 141 ASN A N 1
ATOM 1033 C CA . ASN A 1 141 ? 14.728 6.342 -4.891 1.00 94.69 141 ASN A CA 1
ATOM 1034 C C . ASN A 1 141 ? 13.344 6.542 -4.282 1.00 94.69 141 ASN A C 1
ATOM 1036 O O . ASN A 1 141 ? 12.336 6.278 -4.942 1.00 94.69 141 ASN A O 1
ATOM 1040 N N . ALA A 1 142 ? 13.314 7.018 -3.044 1.00 95.62 142 ALA A N 1
ATOM 1041 C CA . ALA A 1 142 ? 12.108 7.356 -2.307 1.00 95.62 142 ALA A CA 1
ATOM 1042 C C . ALA A 1 142 ? 11.861 8.872 -2.346 1.00 95.62 142 ALA A C 1
ATOM 1044 O O . ALA A 1 142 ? 12.804 9.661 -2.273 1.00 95.62 142 ALA A O 1
ATOM 1045 N N . PHE A 1 143 ? 10.596 9.276 -2.445 1.00 96.62 143 PHE A N 1
ATOM 1046 C CA . PHE A 1 143 ? 10.174 10.676 -2.485 1.00 96.62 143 PHE A CA 1
ATOM 1047 C C . PHE A 1 143 ? 9.215 10.974 -1.333 1.00 96.62 143 PHE A C 1
ATOM 1049 O O . PHE A 1 143 ? 8.334 10.173 -1.021 1.00 96.62 143 PHE A O 1
ATOM 1056 N N . THR A 1 144 ? 9.377 12.145 -0.721 1.00 97.94 144 THR A N 1
ATOM 1057 C CA . THR A 1 144 ? 8.570 12.624 0.407 1.00 97.94 144 THR A CA 1
ATOM 1058 C C . THR A 1 144 ? 7.838 13.918 0.045 1.00 97.94 144 THR A C 1
ATOM 1060 O O . THR A 1 144 ? 8.125 14.548 -0.974 1.00 97.94 144 THR A O 1
ATOM 1063 N N . GLY A 1 145 ? 6.877 14.318 0.879 1.00 98.38 145 GLY A N 1
ATOM 1064 C CA . GLY A 1 145 ? 6.049 15.507 0.684 1.00 98.38 145 GLY A CA 1
ATOM 1065 C C . GLY A 1 145 ? 4.590 15.190 0.336 1.00 98.38 145 GLY A C 1
ATOM 1066 O O . GLY A 1 145 ? 4.153 14.046 0.463 1.00 98.38 145 GLY A O 1
ATOM 1067 N N . PRO A 1 146 ? 3.797 16.204 -0.055 1.00 98.50 146 PRO A N 1
ATOM 1068 C CA . PRO A 1 146 ? 2.387 16.024 -0.393 1.00 98.50 146 PRO A CA 1
ATOM 1069 C C . PRO A 1 146 ? 2.212 15.126 -1.620 1.00 98.50 146 PRO A C 1
ATOM 1071 O O . PRO A 1 146 ? 2.865 15.339 -2.641 1.00 98.50 146 PRO A O 1
ATOM 1074 N N . VAL A 1 147 ? 1.307 14.154 -1.530 1.00 98.44 147 VAL A N 1
ATOM 1075 C CA . VAL A 1 147 ? 1.051 13.164 -2.582 1.00 98.44 147 VAL A CA 1
ATOM 1076 C C . VAL A 1 147 ? -0.437 12.879 -2.741 1.00 98.44 147 VAL A C 1
ATOM 1078 O O . VAL A 1 147 ? -1.203 12.875 -1.776 1.00 98.44 147 VAL A O 1
ATOM 1081 N N . LYS A 1 148 ? -0.847 12.589 -3.974 1.00 98.56 148 LYS A N 1
ATOM 1082 C CA . LYS A 1 148 ? -2.194 12.162 -4.345 1.00 98.56 148 LYS A CA 1
ATOM 1083 C C . LYS A 1 148 ? -2.223 10.684 -4.724 1.00 98.56 148 LYS A C 1
ATOM 1085 O O . LYS A 1 148 ? -1.419 10.224 -5.544 1.00 98.56 148 LYS A O 1
ATOM 1090 N N . ALA A 1 149 ? -3.214 9.971 -4.183 1.00 98.38 149 ALA A N 1
ATOM 1091 C CA . ALA A 1 149 ? -3.452 8.560 -4.466 1.00 98.38 149 ALA A CA 1
ATOM 1092 C C . ALA A 1 149 ? -3.495 8.267 -5.978 1.00 98.38 149 ALA A C 1
ATOM 1094 O O . ALA A 1 149 ? -4.125 8.992 -6.756 1.00 98.38 149 ALA A O 1
ATOM 1095 N N . GLY A 1 150 ? -2.809 7.202 -6.399 1.00 97.38 150 GLY A N 1
ATOM 1096 C CA . GLY A 1 150 ? -2.820 6.691 -7.772 1.00 97.38 150 GLY A CA 1
ATOM 1097 C C . GLY A 1 150 ? -2.225 7.628 -8.829 1.00 97.38 150 GLY A C 1
ATOM 1098 O O . GLY A 1 150 ? -2.375 7.356 -10.017 1.00 97.38 150 GLY A O 1
ATOM 1099 N N . THR A 1 151 ? -1.577 8.731 -8.433 1.00 96.88 151 THR A N 1
ATOM 1100 C CA . THR A 1 151 ? -1.059 9.747 -9.370 1.00 96.88 151 THR A CA 1
ATOM 1101 C C . THR A 1 151 ? 0.425 10.031 -9.151 1.00 96.88 151 THR A C 1
ATOM 1103 O O . THR A 1 151 ? 1.232 9.877 -10.075 1.00 96.88 151 THR A O 1
ATOM 1106 N N . ASP A 1 152 ? 0.791 10.434 -7.935 1.00 97.81 152 ASP A N 1
ATOM 1107 C CA . ASP A 1 152 ? 2.157 10.851 -7.617 1.00 97.81 152 ASP A CA 1
ATOM 1108 C C . ASP A 1 152 ? 3.026 9.637 -7.295 1.00 97.81 152 ASP A C 1
ATOM 1110 O O . ASP A 1 152 ? 2.554 8.688 -6.677 1.00 97.81 152 ASP A O 1
ATOM 1114 N N . ALA A 1 153 ? 4.286 9.638 -7.735 1.00 97.31 153 ALA A N 1
ATOM 1115 C CA . ALA A 1 153 ? 5.209 8.544 -7.438 1.00 97.31 153 ALA A CA 1
ATOM 1116 C C . ALA A 1 153 ? 5.901 8.777 -6.098 1.00 97.31 153 ALA A C 1
ATOM 1118 O O . ALA A 1 153 ? 6.452 9.850 -5.874 1.00 97.31 153 ALA A O 1
ATOM 1119 N N . VAL A 1 154 ? 5.910 7.747 -5.257 1.00 98.12 154 VAL A N 1
ATOM 1120 C CA . VAL A 1 154 ? 6.595 7.757 -3.958 1.00 98.12 154 VAL A CA 1
ATOM 1121 C C . VAL A 1 154 ? 7.871 6.928 -3.967 1.00 98.12 154 VAL A C 1
ATOM 1123 O O . VAL A 1 154 ? 8.779 7.205 -3.193 1.00 98.12 154 VAL A O 1
ATOM 1126 N N . ILE A 1 155 ? 7.979 5.950 -4.872 1.00 97.81 155 ILE A N 1
ATOM 1127 C CA . ILE A 1 155 ? 9.211 5.188 -5.092 1.00 97.81 155 ILE A CA 1
ATOM 1128 C C . ILE A 1 155 ? 9.438 5.034 -6.599 1.00 97.81 155 ILE A C 1
ATOM 1130 O O . ILE A 1 155 ? 8.509 4.751 -7.359 1.00 97.81 155 ILE A O 1
ATOM 1134 N N . THR A 1 156 ? 10.681 5.217 -7.039 1.00 95.88 156 THR A N 1
ATOM 1135 C CA . THR A 1 156 ? 11.135 4.818 -8.377 1.00 95.88 156 THR A CA 1
ATOM 1136 C C . THR A 1 156 ? 12.199 3.747 -8.227 1.00 95.88 156 THR A C 1
ATOM 1138 O O . THR A 1 156 ? 13.205 3.975 -7.561 1.00 95.88 156 THR A O 1
ATOM 1141 N N . VAL A 1 157 ? 11.981 2.599 -8.862 1.00 94.25 157 VAL A N 1
ATOM 1142 C CA . VAL A 1 157 ? 12.960 1.515 -8.954 1.00 94.25 157 VAL A CA 1
ATOM 1143 C C . VAL A 1 157 ? 13.659 1.609 -10.300 1.00 94.25 157 VAL A C 1
ATOM 1145 O O . VAL A 1 157 ? 12.997 1.694 -11.334 1.00 94.25 157 VAL A O 1
ATOM 1148 N N . LEU A 1 158 ? 14.985 1.613 -10.283 1.00 91.12 158 LEU A N 1
ATOM 1149 C CA . LEU A 1 158 ? 15.829 1.693 -11.466 1.00 91.12 158 LEU A CA 1
ATOM 1150 C C . LEU A 1 158 ? 16.527 0.349 -11.660 1.00 91.12 158 LEU A C 1
ATOM 1152 O O . LEU A 1 158 ? 17.198 -0.141 -10.750 1.00 91.12 158 LEU A O 1
ATOM 1156 N N . ASP A 1 159 ? 16.382 -0.234 -12.846 1.00 84.75 159 ASP A N 1
ATOM 1157 C CA . ASP A 1 159 ? 17.251 -1.329 -13.270 1.00 84.75 159 ASP A CA 1
ATOM 1158 C C . ASP A 1 159 ? 18.687 -0.797 -13.416 1.00 84.75 159 ASP A C 1
ATOM 1160 O O . ASP A 1 159 ? 18.891 0.333 -13.873 1.00 84.75 159 ASP A O 1
ATOM 1164 N N . HIS A 1 160 ? 19.693 -1.583 -13.016 1.00 68.75 160 HIS A N 1
ATOM 1165 C CA . HIS A 1 160 ? 21.087 -1.193 -13.219 1.00 68.75 160 HIS A CA 1
ATOM 1166 C C . HIS A 1 160 ? 21.366 -1.130 -14.724 1.00 68.75 160 HIS A C 1
ATOM 1168 O O . HIS A 1 160 ? 21.520 -2.154 -15.390 1.00 68.75 160 HIS A O 1
ATOM 1174 N N . CYS A 1 161 ? 21.419 0.083 -15.271 1.00 57.09 161 CYS A N 1
ATOM 1175 C CA . CYS A 1 161 ? 21.920 0.293 -16.618 1.00 57.09 161 CYS A CA 1
ATOM 1176 C C . CYS A 1 161 ? 23.417 -0.062 -16.617 1.00 57.09 161 CYS A C 1
ATOM 1178 O O . CYS A 1 161 ? 24.134 0.379 -15.705 1.00 57.09 161 CYS A O 1
ATOM 1180 N N . PRO A 1 162 ? 23.913 -0.861 -17.580 1.00 55.91 162 PRO A N 1
ATOM 1181 C CA . PRO A 1 162 ? 25.339 -0.892 -17.863 1.00 55.91 162 PRO A CA 1
ATOM 1182 C C . PRO A 1 162 ? 25.798 0.552 -18.108 1.00 55.91 162 PRO A C 1
ATOM 1184 O O . PRO A 1 162 ? 25.061 1.307 -18.742 1.00 55.91 162 PRO A O 1
ATOM 1187 N N . PRO A 1 163 ? 26.972 0.979 -17.621 1.00 48.19 163 PRO A N 1
ATOM 1188 C CA . PRO A 1 163 ? 27.493 2.278 -18.014 1.00 48.19 163 PRO A CA 1
ATOM 1189 C C . PRO A 1 163 ? 27.619 2.297 -19.543 1.00 48.19 163 PRO A C 1
ATOM 1191 O O . PRO A 1 163 ? 28.326 1.467 -20.116 1.00 48.19 163 PRO A O 1
ATOM 1194 N N . ASP A 1 164 ? 26.908 3.213 -20.201 1.00 46.72 164 ASP A N 1
ATOM 1195 C CA . ASP A 1 164 ? 27.092 3.477 -21.625 1.00 46.72 164 ASP A CA 1
ATOM 1196 C C . ASP A 1 164 ? 28.578 3.776 -21.880 1.00 46.72 164 ASP A C 1
ATOM 1198 O O . ASP A 1 164 ? 29.129 4.748 -21.362 1.00 46.72 164 ASP A O 1
ATOM 1202 N N . GLY A 1 165 ? 29.225 2.936 -22.694 1.00 46.25 165 GLY A N 1
ATOM 1203 C CA . GLY A 1 165 ? 30.522 3.244 -23.296 1.00 46.25 165 GLY A CA 1
ATOM 1204 C C . GLY A 1 165 ? 31.743 2.504 -22.748 1.00 46.25 165 GLY A C 1
ATOM 1205 O O . GLY A 1 165 ? 32.720 3.134 -22.355 1.00 46.25 165 GLY A O 1
ATOM 1206 N N . THR A 1 166 ? 31.792 1.182 -22.907 1.00 32.69 166 THR A N 1
ATOM 1207 C CA . THR A 1 166 ? 33.003 0.582 -23.489 1.00 32.69 166 THR A CA 1
ATOM 1208 C C . THR A 1 166 ? 32.648 0.096 -24.880 1.00 32.69 166 THR A C 1
ATOM 1210 O O . THR A 1 166 ? 31.981 -0.920 -25.057 1.00 32.69 166 THR A O 1
ATOM 1213 N N . ALA A 1 167 ? 33.063 0.876 -25.875 1.00 36.22 167 ALA A N 1
ATOM 1214 C CA . ALA A 1 167 ? 33.175 0.401 -27.236 1.00 36.22 167 ALA A CA 1
ATOM 1215 C C . ALA A 1 167 ? 34.108 -0.818 -27.236 1.00 36.22 167 ALA A C 1
ATOM 1217 O O . ALA A 1 167 ? 35.322 -0.669 -27.145 1.00 36.22 167 ALA A O 1
ATOM 1218 N N . GLU A 1 168 ? 33.555 -2.022 -27.347 1.00 36.84 168 GLU A N 1
ATOM 1219 C CA . GLU A 1 168 ? 34.315 -3.141 -27.894 1.00 36.84 168 GLU A CA 1
ATOM 1220 C C . GLU A 1 168 ? 34.297 -2.997 -29.416 1.00 36.84 168 GLU A C 1
ATOM 1222 O O . GLU A 1 168 ? 33.493 -3.586 -30.136 1.00 36.84 168 GLU A O 1
ATOM 1227 N N . ALA A 1 169 ? 35.181 -2.129 -29.898 1.00 35.47 169 ALA A N 1
ATOM 1228 C CA . ALA A 1 169 ? 35.640 -2.130 -31.271 1.00 35.47 169 ALA A CA 1
ATOM 1229 C C . ALA A 1 169 ? 37.167 -2.121 -31.238 1.00 35.47 169 ALA A C 1
ATOM 1231 O O . ALA A 1 169 ? 37.754 -1.088 -30.955 1.00 35.47 169 ALA A O 1
ATOM 1232 N N . GLU A 1 170 ? 37.766 -3.284 -31.496 1.00 33.09 170 GLU A N 1
ATOM 1233 C CA . GLU A 1 170 ? 39.052 -3.511 -32.177 1.00 33.09 170 GLU A CA 1
ATOM 1234 C C . GLU A 1 170 ? 39.325 -5.030 -32.096 1.00 33.09 170 GLU A C 1
ATOM 1236 O O . GLU A 1 170 ? 39.340 -5.600 -31.018 1.00 33.09 170 GLU A O 1
ATOM 1241 N N . THR A 1 171 ? 39.516 -5.811 -33.157 1.00 29.66 171 THR A N 1
ATOM 1242 C CA . THR A 1 171 ? 39.865 -5.522 -34.548 1.00 29.66 171 THR A CA 1
ATOM 1243 C C . THR A 1 171 ? 39.457 -6.714 -35.421 1.00 29.66 171 THR A C 1
ATOM 1245 O O . THR A 1 171 ? 39.810 -7.860 -35.149 1.00 29.66 171 THR A O 1
ATOM 1248 N N . ALA A 1 172 ? 38.765 -6.440 -36.526 1.00 32.41 172 ALA A N 1
ATOM 1249 C CA . ALA A 1 172 ? 38.808 -7.315 -37.687 1.00 32.41 172 ALA A CA 1
ATOM 1250 C C . ALA A 1 172 ? 40.100 -7.003 -38.457 1.00 32.41 172 ALA A C 1
ATOM 1252 O O . ALA A 1 172 ? 40.227 -5.926 -39.035 1.00 32.41 172 ALA A O 1
ATOM 1253 N N . ALA A 1 173 ? 41.044 -7.943 -38.481 1.00 32.34 173 ALA A N 1
ATOM 1254 C CA . ALA A 1 173 ? 42.105 -7.989 -39.481 1.00 32.34 173 ALA A CA 1
ATOM 1255 C C . ALA A 1 173 ? 41.890 -9.244 -40.338 1.00 32.34 173 ALA A C 1
ATOM 1257 O O . ALA A 1 173 ? 41.978 -10.374 -39.862 1.00 32.34 173 ALA A O 1
ATOM 1258 N N . LEU A 1 174 ? 41.531 -9.021 -41.600 1.00 33.03 174 LEU A N 1
ATOM 1259 C CA . LEU A 1 174 ? 41.366 -10.039 -42.630 1.00 33.03 174 LEU A CA 1
ATOM 1260 C C . LEU A 1 174 ? 42.730 -10.445 -43.230 1.00 33.03 174 LEU A C 1
ATOM 1262 O O . LEU A 1 174 ? 43.506 -9.563 -43.585 1.00 33.03 174 LEU A O 1
ATOM 1266 N N . GLN A 1 175 ? 42.872 -11.763 -43.487 1.00 32.94 175 GLN A N 1
ATOM 1267 C CA . GLN A 1 175 ? 43.467 -12.403 -44.692 1.00 32.94 175 GLN A CA 1
ATOM 1268 C C . GLN A 1 175 ? 45.015 -12.497 -44.810 1.00 32.94 175 GLN A C 1
ATOM 1270 O O . GLN A 1 175 ? 45.700 -11.521 -44.552 1.00 32.94 175 GLN A O 1
ATOM 1275 N N . ASN A 1 176 ? 45.692 -13.591 -45.228 1.00 34.47 176 ASN A N 1
ATOM 1276 C CA . ASN A 1 176 ? 45.434 -14.810 -46.053 1.00 34.47 176 ASN A CA 1
ATOM 1277 C C . ASN A 1 176 ? 46.654 -15.802 -45.901 1.00 34.47 176 ASN A C 1
ATOM 1279 O O . ASN A 1 176 ? 47.571 -15.452 -45.161 1.00 34.47 176 ASN A O 1
ATOM 1283 N N . PRO A 1 177 ? 46.854 -16.877 -46.712 1.00 44.62 177 PRO A N 1
ATOM 1284 C CA . PRO A 1 177 ? 46.095 -18.124 -46.914 1.00 44.62 177 PRO A CA 1
ATOM 1285 C C . PRO A 1 177 ? 46.995 -19.403 -46.781 1.00 44.62 177 PRO A C 1
ATOM 1287 O O . PRO A 1 177 ? 48.150 -19.327 -46.377 1.00 44.62 177 PRO A O 1
ATOM 1290 N N . ASP A 1 178 ? 46.447 -20.553 -47.199 1.00 28.52 178 ASP A N 1
ATOM 1291 C CA . ASP A 1 178 ? 47.098 -21.817 -47.615 1.00 28.52 178 ASP A CA 1
ATOM 1292 C C . ASP A 1 178 ? 47.293 -22.962 -46.600 1.00 28.52 178 ASP A C 1
ATOM 1294 O O . ASP A 1 178 ? 48.092 -22.904 -45.670 1.00 28.52 178 ASP A O 1
ATOM 1298 N N . GLY A 1 179 ? 46.613 -24.085 -46.894 1.00 27.09 179 GLY A N 1
ATOM 1299 C CA . GLY A 1 179 ? 47.003 -25.430 -46.447 1.00 27.09 179 GLY A CA 1
ATOM 1300 C C . GLY A 1 179 ? 45.877 -26.328 -45.920 1.00 27.09 179 GLY A C 1
ATOM 1301 O O . GLY A 1 179 ? 45.838 -26.630 -44.733 1.00 27.09 179 GLY A O 1
ATOM 1302 N N . ALA A 1 180 ? 44.982 -26.803 -46.789 1.00 28.95 180 ALA A N 1
ATOM 1303 C CA . ALA A 1 180 ? 44.174 -28.010 -46.532 1.00 28.95 180 ALA A CA 1
ATOM 1304 C C . ALA A 1 180 ? 44.986 -29.282 -46.911 1.00 28.95 180 ALA A C 1
ATOM 1306 O O . ALA A 1 180 ? 46.068 -29.120 -47.482 1.00 28.95 180 ALA A O 1
ATOM 1307 N N . PRO A 1 181 ? 44.481 -30.534 -46.777 1.00 43.62 181 PRO A N 1
ATOM 1308 C CA . PRO A 1 181 ? 43.301 -31.045 -46.057 1.00 43.62 181 PRO A CA 1
ATOM 1309 C C . PRO A 1 181 ? 43.578 -32.358 -45.264 1.00 43.62 181 PRO A C 1
ATOM 1311 O O . PRO A 1 181 ? 44.664 -32.922 -45.350 1.00 43.62 181 PRO A O 1
ATOM 1314 N N . ALA A 1 182 ? 42.542 -32.870 -44.574 1.00 27.55 182 ALA A N 1
ATOM 1315 C CA . ALA A 1 182 ? 42.191 -34.289 -44.297 1.00 27.55 182 ALA A CA 1
ATOM 1316 C C . ALA A 1 182 ? 41.737 -34.465 -42.834 1.00 27.55 182 ALA A C 1
ATOM 1318 O O . ALA A 1 182 ? 42.325 -33.871 -41.944 1.00 27.55 182 ALA A O 1
ATOM 1319 N N . ALA A 1 183 ? 40.765 -35.288 -42.446 1.00 26.20 183 ALA A N 1
ATOM 1320 C CA . ALA A 1 183 ? 39.725 -36.087 -43.090 1.00 26.20 183 ALA A CA 1
ATOM 1321 C C . ALA A 1 183 ? 38.856 -36.671 -41.947 1.00 26.20 183 ALA A C 1
ATOM 1323 O O . ALA A 1 183 ? 39.329 -36.776 -40.816 1.00 26.20 183 ALA A O 1
ATOM 1324 N N . ASN A 1 184 ? 37.656 -37.145 -42.303 1.00 30.03 184 ASN A N 1
ATOM 1325 C CA . ASN A 1 184 ? 36.736 -38.015 -41.543 1.00 30.03 184 ASN A CA 1
ATOM 1326 C C . ASN A 1 184 ? 35.899 -37.364 -40.428 1.00 30.03 184 ASN A C 1
ATOM 1328 O O . ASN A 1 184 ? 36.396 -36.546 -39.672 1.00 30.03 184 ASN A O 1
ATOM 1332 N N . ALA A 1 185 ? 34.657 -37.755 -40.141 1.00 26.38 185 ALA A N 1
ATOM 1333 C CA . ALA A 1 185 ? 33.562 -38.486 -40.797 1.00 26.38 185 ALA A CA 1
ATOM 1334 C C . ALA A 1 185 ? 32.468 -38.645 -39.709 1.00 26.38 185 ALA A C 1
ATOM 1336 O O . ALA A 1 185 ? 32.799 -38.681 -38.527 1.00 26.38 185 ALA A O 1
ATOM 1337 N N . SER A 1 186 ? 31.211 -38.863 -40.124 1.00 32.09 186 SER A N 1
ATOM 1338 C CA . SER A 1 186 ? 30.042 -39.357 -39.349 1.00 32.09 186 SER A CA 1
ATOM 1339 C C . SER A 1 186 ? 29.334 -38.339 -38.415 1.00 32.09 186 SER A C 1
ATOM 1341 O O . SER A 1 186 ? 29.947 -37.830 -37.489 1.00 32.09 186 SER A O 1
ATOM 1343 N N . SER A 1 187 ? 28.116 -37.830 -38.709 1.00 27.97 187 SER A N 1
ATOM 1344 C CA . SER A 1 187 ? 26.764 -38.468 -38.770 1.00 27.97 187 SER A CA 1
ATOM 1345 C C . SER A 1 187 ? 26.220 -38.764 -37.350 1.00 27.97 187 SER A C 1
ATOM 1347 O O . SER A 1 187 ? 26.966 -39.345 -36.579 1.00 27.97 187 SER A O 1
ATOM 1349 N N . LEU A 1 188 ? 25.000 -38.470 -36.879 1.00 30.89 188 LEU A N 1
ATOM 1350 C CA . LEU A 1 188 ? 23.665 -38.291 -37.462 1.00 30.89 188 LEU A CA 1
ATOM 1351 C C . LEU A 1 188 ? 22.738 -37.545 -36.467 1.00 30.89 188 LEU A C 1
ATOM 1353 O O . LEU A 1 188 ? 22.990 -37.474 -35.268 1.00 30.89 188 LEU A O 1
ATOM 1357 N N . THR A 1 189 ? 21.653 -37.044 -37.045 1.00 25.77 189 THR A N 1
ATOM 1358 C CA . THR A 1 189 ? 20.334 -36.641 -36.528 1.00 25.77 189 THR A CA 1
ATOM 135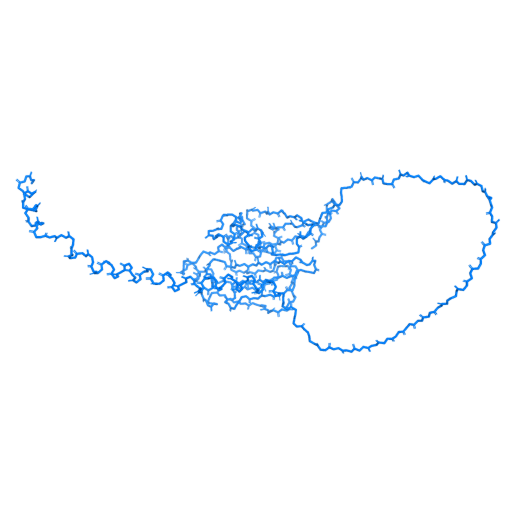9 C C . THR A 1 189 ? 19.719 -37.545 -35.445 1.00 25.77 189 THR A C 1
ATOM 1361 O O . THR A 1 189 ? 19.978 -38.742 -35.448 1.00 25.77 189 THR A O 1
ATOM 1364 N N . ASP A 1 190 ? 18.802 -37.040 -34.605 1.00 26.12 190 ASP A N 1
ATOM 1365 C CA . ASP A 1 190 ? 17.339 -37.097 -34.832 1.00 26.12 190 ASP A CA 1
ATOM 1366 C C . ASP A 1 190 ? 16.528 -36.610 -33.602 1.00 26.12 190 ASP A C 1
ATOM 1368 O O . ASP A 1 190 ? 17.063 -36.207 -32.573 1.00 26.12 190 ASP A O 1
ATOM 1372 N N . THR A 1 191 ? 15.216 -36.589 -33.779 1.00 26.86 191 THR A N 1
ATOM 1373 C CA . THR A 1 191 ? 14.194 -35.693 -33.250 1.00 26.86 191 THR A CA 1
ATOM 1374 C C . THR A 1 191 ? 13.278 -36.300 -32.160 1.00 26.86 191 THR A C 1
ATOM 1376 O O . THR A 1 191 ? 13.149 -37.509 -32.029 1.00 26.86 191 THR A O 1
ATOM 1379 N N . ALA A 1 192 ? 12.579 -35.398 -31.450 1.00 28.31 192 ALA A N 1
ATOM 1380 C CA . ALA A 1 192 ? 11.162 -35.442 -31.027 1.00 28.31 192 ALA A CA 1
ATOM 1381 C C . ALA A 1 192 ? 10.608 -36.352 -29.883 1.00 28.31 192 ALA A C 1
ATOM 1383 O O . ALA A 1 192 ? 10.789 -37.560 -29.832 1.00 28.31 192 ALA A O 1
ATOM 1384 N N . ASP A 1 193 ? 9.735 -35.689 -29.095 1.00 29.45 193 ASP A N 1
ATOM 1385 C CA . ASP A 1 193 ? 8.429 -36.119 -28.528 1.00 29.45 193 ASP A CA 1
ATOM 1386 C C . ASP A 1 193 ? 8.344 -36.916 -27.196 1.00 29.45 193 ASP A C 1
ATOM 1388 O O . ASP A 1 193 ? 8.698 -38.087 -27.125 1.00 29.45 193 ASP A O 1
ATOM 1392 N N . ARG A 1 194 ? 7.728 -36.318 -26.150 1.00 30.36 194 ARG A N 1
ATOM 1393 C CA . ARG A 1 194 ? 6.380 -36.690 -25.627 1.00 30.36 194 ARG A CA 1
ATOM 1394 C C . ARG A 1 194 ? 5.991 -36.086 -24.265 1.00 30.36 194 ARG A C 1
ATOM 1396 O O . ARG A 1 194 ? 6.764 -36.016 -23.318 1.00 30.36 194 ARG A O 1
ATOM 1403 N N . LYS A 1 195 ? 4.691 -35.763 -24.190 1.00 34.75 195 LYS A N 1
ATOM 1404 C CA . LYS A 1 195 ? 3.832 -35.386 -23.044 1.00 34.75 195 LYS A CA 1
ATOM 1405 C C . LYS A 1 195 ? 3.967 -36.248 -21.775 1.00 34.75 195 LYS A C 1
ATOM 1407 O O . LYS A 1 195 ? 3.974 -37.473 -21.862 1.00 34.75 195 LYS A O 1
ATOM 1412 N N . THR A 1 196 ? 3.745 -35.631 -20.606 1.00 29.06 196 THR A N 1
ATOM 1413 C CA . THR A 1 196 ? 2.868 -36.178 -19.539 1.00 29.06 196 THR A CA 1
ATOM 1414 C C . THR A 1 196 ? 2.476 -35.102 -18.516 1.00 29.06 196 THR A C 1
ATOM 1416 O O . THR A 1 196 ? 3.289 -34.265 -18.139 1.00 29.06 196 THR A O 1
ATOM 1419 N N . GLY A 1 197 ? 1.210 -35.097 -18.086 1.00 32.34 197 GLY A N 1
ATOM 1420 C CA . GLY A 1 197 ? 0.683 -34.153 -17.097 1.00 32.34 197 GLY A CA 1
ATOM 1421 C C . GLY A 1 197 ? 1.031 -34.507 -15.647 1.00 32.34 197 GLY A C 1
ATOM 1422 O O . GLY A 1 197 ? 1.317 -35.661 -15.332 1.00 32.34 197 GLY A O 1
ATOM 1423 N N . LYS A 1 198 ? 0.934 -33.519 -14.744 1.00 32.59 198 LYS A N 1
ATOM 1424 C CA . LYS A 1 198 ? 0.749 -33.751 -13.303 1.00 32.59 198 LYS A CA 1
ATOM 1425 C C . LYS A 1 198 ? 0.196 -32.518 -12.576 1.00 32.59 198 LYS A C 1
ATOM 1427 O O . LYS A 1 198 ? 0.509 -31.378 -12.887 1.00 32.59 198 LYS A O 1
ATOM 1432 N N . THR A 1 199 ? -0.646 -32.821 -11.600 1.00 35.72 199 THR A N 1
ATOM 1433 C CA . THR A 1 199 ? -1.385 -31.993 -10.639 1.00 35.72 199 THR A CA 1
ATOM 1434 C C . THR A 1 199 ? -0.550 -31.089 -9.720 1.00 35.72 199 THR A C 1
ATOM 1436 O O . THR A 1 199 ? 0.511 -31.505 -9.269 1.00 35.72 199 THR A O 1
ATOM 1439 N N . ARG A 1 200 ? -1.174 -29.956 -9.332 1.00 45.75 200 ARG A N 1
ATOM 1440 C CA . ARG A 1 200 ? -1.011 -29.109 -8.121 1.00 45.75 200 ARG A CA 1
ATOM 1441 C C . ARG A 1 200 ? 0.411 -28.727 -7.684 1.00 45.75 200 ARG A C 1
ATOM 1443 O O . ARG A 1 200 ? 1.152 -29.570 -7.193 1.00 45.75 200 ARG A O 1
ATOM 1450 N N . LYS A 1 201 ? 0.651 -27.415 -7.570 1.00 39.44 201 LYS A N 1
ATOM 1451 C CA . LYS A 1 201 ? 1.324 -26.838 -6.394 1.00 39.44 201 LYS A CA 1
ATOM 1452 C C . LYS A 1 201 ? 0.968 -25.362 -6.224 1.00 39.44 201 LYS A C 1
ATOM 1454 O O . LYS A 1 201 ? 1.087 -24.569 -7.146 1.00 39.44 201 LYS A O 1
ATOM 1459 N N . SER A 1 202 ? 0.481 -25.067 -5.025 1.00 45.00 202 SER A N 1
ATOM 1460 C CA . SER A 1 202 ? 0.275 -23.737 -4.465 1.00 45.00 202 SER A CA 1
ATOM 1461 C C . SER A 1 202 ? 1.556 -22.905 -4.596 1.00 45.00 202 SER A C 1
ATOM 1463 O O . SER A 1 202 ? 2.616 -23.367 -4.176 1.00 45.00 202 SER A O 1
ATOM 1465 N N . LEU A 1 203 ? 1.451 -21.710 -5.182 1.00 50.28 203 LEU A N 1
ATOM 1466 C CA . LEU A 1 203 ? 2.536 -20.732 -5.341 1.00 50.28 203 LEU A CA 1
ATOM 1467 C C . LEU A 1 203 ? 2.522 -19.693 -4.208 1.00 50.28 203 LEU A C 1
ATOM 1469 O O . LEU A 1 203 ? 2.773 -18.510 -4.423 1.00 50.28 203 LEU A O 1
ATOM 1473 N N . ILE A 1 204 ? 2.218 -20.128 -2.983 1.00 63.00 204 ILE A N 1
ATOM 1474 C CA . ILE A 1 204 ? 2.441 -19.294 -1.801 1.00 63.00 204 ILE A CA 1
ATOM 1475 C C . ILE A 1 204 ? 3.956 -19.227 -1.603 1.00 63.00 204 ILE A C 1
ATOM 1477 O O . ILE A 1 204 ? 4.601 -20.257 -1.392 1.00 63.00 204 ILE A O 1
ATOM 1481 N N . ASN A 1 205 ? 4.526 -18.025 -1.712 1.00 65.94 205 ASN A N 1
ATOM 1482 C CA . ASN A 1 205 ? 5.958 -17.815 -1.539 1.00 65.94 205 ASN A CA 1
ATOM 1483 C C . ASN A 1 205 ? 6.297 -18.060 -0.062 1.00 65.94 205 ASN A C 1
ATOM 1485 O O . ASN A 1 205 ? 6.008 -17.241 0.812 1.00 65.94 205 ASN A O 1
ATOM 1489 N N . PHE A 1 206 ? 6.819 -19.253 0.218 1.00 68.31 206 PHE A N 1
ATOM 1490 C CA . PHE A 1 206 ? 7.010 -19.771 1.570 1.00 68.31 206 PHE A CA 1
ATOM 1491 C C . PHE A 1 206 ? 7.925 -18.859 2.394 1.00 68.31 206 PHE A C 1
ATOM 1493 O O . PHE A 1 206 ? 7.709 -18.730 3.589 1.00 68.31 206 PHE A O 1
ATOM 1500 N N . ASP A 1 207 ? 8.868 -18.152 1.766 1.00 65.62 207 ASP A N 1
ATOM 1501 C CA . ASP A 1 207 ? 9.772 -17.224 2.456 1.00 65.62 207 ASP A CA 1
ATOM 1502 C C . ASP A 1 207 ? 9.034 -16.052 3.131 1.00 65.62 207 ASP A C 1
ATOM 1504 O O . ASP A 1 207 ? 9.318 -15.720 4.282 1.00 65.62 207 ASP A O 1
ATOM 1508 N N . PHE A 1 208 ? 8.007 -15.499 2.476 1.00 65.50 208 PHE A N 1
ATOM 1509 C CA . PHE A 1 208 ? 7.164 -14.443 3.045 1.00 65.50 208 PHE A CA 1
ATOM 1510 C C . PHE A 1 208 ? 6.356 -14.960 4.240 1.00 65.50 208 PHE A C 1
ATOM 1512 O O . PHE A 1 208 ? 6.373 -14.364 5.316 1.00 65.50 208 PHE A O 1
ATOM 1519 N N . LEU A 1 209 ? 5.706 -16.118 4.084 1.00 70.06 209 LEU A N 1
ATOM 1520 C CA . LEU A 1 209 ? 4.913 -16.728 5.155 1.00 70.06 209 LEU A CA 1
ATOM 1521 C C . LEU A 1 209 ? 5.792 -17.163 6.340 1.00 70.06 209 LEU A C 1
ATOM 1523 O O . LEU A 1 209 ? 5.367 -17.092 7.490 1.00 70.06 209 LEU A O 1
ATOM 1527 N N . GLN A 1 210 ? 7.033 -17.577 6.075 1.00 68.94 210 GLN A N 1
ATOM 1528 C CA . GLN A 1 210 ? 8.017 -17.922 7.099 1.00 68.94 210 GLN A CA 1
ATOM 1529 C C . GLN A 1 210 ? 8.520 -16.687 7.851 1.00 68.94 210 GLN A C 1
ATOM 1531 O O . GLN A 1 210 ? 8.648 -16.741 9.073 1.00 68.94 210 GLN A O 1
ATOM 1536 N N . LYS A 1 211 ? 8.784 -15.572 7.162 1.00 72.00 211 LYS A N 1
ATOM 1537 C CA . LYS A 1 211 ? 9.168 -14.305 7.804 1.00 72.00 211 LYS A CA 1
ATOM 1538 C C . LYS A 1 211 ? 8.026 -13.747 8.654 1.00 72.00 211 LYS A C 1
ATOM 1540 O O . LYS A 1 211 ? 8.241 -13.463 9.831 1.00 72.00 211 LYS A O 1
ATOM 1545 N N . LEU A 1 212 ? 6.808 -13.713 8.111 1.00 70.38 212 LEU A N 1
ATOM 1546 C CA . LEU A 1 212 ? 5.606 -13.280 8.830 1.00 70.38 212 LEU A CA 1
ATOM 1547 C C . LEU A 1 212 ? 5.319 -14.184 10.045 1.00 70.38 212 LEU A C 1
ATOM 1549 O O . LEU A 1 212 ? 5.083 -13.703 11.153 1.00 70.38 212 LEU A O 1
ATOM 1553 N N . GLY A 1 213 ? 5.418 -15.505 9.861 1.00 69.06 213 GLY A N 1
ATOM 1554 C CA . GLY A 1 213 ? 5.213 -16.494 10.919 1.00 69.06 213 GLY A CA 1
ATOM 1555 C C . GLY A 1 213 ? 6.253 -16.420 12.039 1.00 69.06 213 GLY A C 1
ATOM 1556 O O . GLY A 1 213 ? 5.899 -16.571 13.206 1.00 69.06 213 GLY A O 1
ATOM 1557 N N . LYS A 1 214 ? 7.526 -16.143 11.725 1.00 72.62 214 LYS A N 1
ATOM 1558 C CA . LYS A 1 214 ? 8.588 -15.967 12.735 1.00 72.62 214 LYS A CA 1
ATOM 1559 C C . LYS A 1 214 ? 8.363 -14.731 13.603 1.00 72.62 214 LYS A C 1
ATOM 1561 O O . LYS A 1 214 ? 8.557 -14.809 14.816 1.00 72.62 214 LYS A O 1
ATOM 1566 N N . VAL A 1 215 ? 7.931 -13.620 13.009 1.00 71.50 215 VAL A N 1
ATOM 1567 C CA . VAL A 1 215 ? 7.607 -12.393 13.754 1.00 71.50 215 VAL A CA 1
ATOM 1568 C C . VAL A 1 215 ? 6.415 -12.642 14.682 1.00 71.50 215 VAL A C 1
ATOM 1570 O O . VAL A 1 215 ? 6.513 -12.387 15.882 1.00 71.50 215 VAL A O 1
ATOM 1573 N N . LEU A 1 216 ? 5.343 -13.259 14.173 1.00 61.97 216 LEU A N 1
ATOM 1574 C CA . LEU A 1 216 ? 4.155 -13.583 14.969 1.00 61.97 216 LEU A CA 1
ATOM 1575 C C . LEU A 1 216 ? 4.467 -14.541 16.135 1.00 61.97 216 LEU A C 1
ATOM 1577 O O . LEU A 1 216 ? 4.040 -14.309 17.266 1.00 61.97 216 LEU A O 1
ATOM 1581 N N . MET A 1 217 ? 5.263 -15.588 15.889 1.00 66.50 217 MET A N 1
ATOM 1582 C CA . MET A 1 217 ? 5.695 -16.532 16.930 1.00 66.50 217 MET A CA 1
ATOM 1583 C C . MET A 1 217 ? 6.563 -15.871 18.002 1.00 66.50 217 MET A C 1
ATOM 1585 O O . MET A 1 217 ? 6.461 -16.229 19.173 1.00 66.50 217 MET A O 1
ATOM 1589 N N . THR A 1 218 ? 7.390 -14.893 17.628 1.00 64.38 218 THR A N 1
ATOM 1590 C CA . THR A 1 218 ? 8.232 -14.160 18.583 1.00 64.38 218 THR A CA 1
ATOM 1591 C C . THR A 1 218 ? 7.373 -13.342 19.547 1.00 64.38 218 THR A C 1
ATOM 1593 O O . THR A 1 218 ? 7.591 -13.397 20.754 1.00 64.38 218 THR A O 1
ATOM 1596 N N . VAL A 1 219 ? 6.336 -12.661 19.054 1.00 64.94 219 VAL A N 1
ATOM 1597 C CA . VAL A 1 219 ? 5.414 -11.892 19.909 1.00 64.94 219 VAL A CA 1
ATOM 1598 C C . VAL A 1 219 ? 4.635 -12.817 20.855 1.00 64.94 219 VAL A C 1
ATOM 1600 O O . VAL A 1 219 ? 4.574 -12.560 22.058 1.00 64.94 219 VAL A O 1
ATOM 1603 N N . ILE A 1 220 ? 4.121 -13.947 20.354 1.00 59.12 220 ILE A N 1
ATOM 1604 C CA . ILE A 1 220 ? 3.400 -14.939 21.174 1.00 59.12 220 ILE A CA 1
ATOM 1605 C C . ILE A 1 220 ? 4.315 -15.571 22.235 1.00 59.12 220 ILE A C 1
ATOM 1607 O O . ILE A 1 220 ? 3.871 -15.812 23.354 1.00 59.12 220 ILE A O 1
ATOM 1611 N N . ALA A 1 221 ? 5.590 -15.822 21.924 1.00 61.50 221 ALA A N 1
ATOM 1612 C CA . ALA A 1 221 ? 6.538 -16.418 22.865 1.00 61.50 221 ALA A CA 1
ATOM 1613 C C . ALA A 1 221 ? 6.953 -15.462 23.998 1.00 61.50 221 ALA A C 1
ATOM 1615 O O . ALA A 1 221 ? 7.271 -15.915 25.099 1.00 61.50 221 ALA A O 1
ATOM 1616 N N . VAL A 1 222 ? 6.936 -14.148 23.756 1.00 62.66 222 VAL A N 1
ATOM 1617 C CA . VAL A 1 222 ? 7.370 -13.140 24.738 1.00 62.66 222 VAL A CA 1
ATOM 1618 C C . VAL A 1 222 ? 6.215 -12.668 25.637 1.00 62.66 222 VAL A C 1
ATOM 1620 O O . VAL A 1 222 ? 6.454 -12.265 26.779 1.00 62.66 222 VAL A O 1
ATOM 1623 N N . MET A 1 223 ? 4.952 -12.802 25.208 1.00 60.25 223 MET A N 1
ATOM 1624 C CA . MET A 1 223 ? 3.788 -12.425 26.030 1.00 60.25 223 MET A CA 1
ATOM 1625 C C . MET A 1 223 ? 3.666 -13.190 27.370 1.00 60.25 223 MET A C 1
ATOM 1627 O O . MET A 1 223 ? 3.385 -12.542 28.383 1.00 60.25 223 MET A O 1
ATOM 1631 N N . PRO A 1 224 ? 3.920 -14.515 27.462 1.00 62.50 224 PRO A N 1
ATOM 1632 C CA . PRO A 1 224 ? 3.911 -15.229 28.741 1.00 62.50 224 PRO A CA 1
ATOM 1633 C C . PRO A 1 224 ? 5.004 -14.756 29.709 1.00 62.50 224 PRO A C 1
ATOM 1635 O O . PRO A 1 224 ? 4.762 -14.668 30.913 1.00 62.50 224 PRO A O 1
ATOM 1638 N N . ALA A 1 225 ? 6.192 -14.410 29.200 1.00 59.41 225 ALA A N 1
ATOM 1639 C CA . ALA A 1 225 ? 7.308 -13.941 30.022 1.00 59.41 225 ALA A CA 1
ATOM 1640 C C . ALA A 1 225 ? 7.059 -12.529 30.581 1.00 59.41 225 ALA A C 1
ATOM 1642 O O . ALA A 1 225 ? 7.325 -12.274 31.757 1.00 59.41 225 ALA A O 1
ATOM 1643 N N . ALA A 1 226 ? 6.471 -11.636 29.776 1.00 57.91 226 ALA A N 1
ATOM 1644 C CA . ALA A 1 226 ? 6.064 -10.305 30.225 1.00 57.91 226 ALA A CA 1
ATOM 1645 C C . ALA A 1 226 ? 4.927 -10.369 31.266 1.00 57.91 226 ALA A C 1
ATOM 1647 O O . ALA A 1 226 ? 4.971 -9.668 32.279 1.00 57.91 226 ALA A O 1
ATOM 1648 N N . GLY A 1 227 ? 3.947 -11.262 31.074 1.00 56.31 227 GLY A N 1
ATOM 1649 C CA . GLY A 1 227 ? 2.865 -11.488 32.040 1.00 56.31 227 GLY A CA 1
ATOM 1650 C C . GLY A 1 227 ? 3.355 -12.021 33.393 1.00 56.31 227 GLY A C 1
ATOM 1651 O O . GLY A 1 227 ? 2.883 -11.575 34.441 1.00 56.31 227 GLY A O 1
ATOM 1652 N N . LEU A 1 228 ? 4.349 -12.917 33.385 1.00 57.72 228 LEU A N 1
ATOM 1653 C CA . LEU A 1 228 ? 4.951 -13.467 34.603 1.00 57.72 228 LEU A CA 1
ATOM 1654 C C . LEU A 1 228 ? 5.772 -12.414 35.368 1.00 57.72 228 LEU A C 1
ATOM 1656 O O . LEU A 1 228 ? 5.699 -12.349 36.594 1.00 57.72 228 LEU A O 1
ATOM 1660 N N . MET A 1 229 ? 6.508 -11.540 34.673 1.00 59.66 229 MET A N 1
ATOM 1661 C CA . MET A 1 229 ? 7.260 -10.458 35.326 1.00 59.66 229 MET A CA 1
ATOM 1662 C C . MET A 1 229 ? 6.343 -9.427 36.002 1.00 59.66 229 MET A C 1
ATOM 1664 O O . MET A 1 229 ? 6.646 -8.975 37.108 1.00 59.66 229 MET A O 1
ATOM 1668 N N . ILE A 1 230 ? 5.188 -9.112 35.404 1.00 59.75 230 ILE A N 1
ATOM 1669 C CA . ILE A 1 230 ? 4.192 -8.218 36.019 1.00 59.75 230 ILE A CA 1
ATOM 1670 C C . ILE A 1 230 ? 3.545 -8.877 37.250 1.00 59.75 230 ILE A C 1
ATOM 1672 O O . ILE A 1 230 ? 3.339 -8.208 38.267 1.00 59.75 230 ILE A O 1
ATOM 1676 N N . SER A 1 231 ? 3.263 -10.188 37.217 1.00 56.31 231 SER A N 1
ATOM 1677 C CA . SER A 1 231 ? 2.674 -10.882 38.372 1.00 56.31 231 SER A CA 1
ATOM 1678 C C . SER A 1 231 ? 3.662 -11.044 39.532 1.00 56.31 231 SER A C 1
ATOM 1680 O O . SER A 1 231 ? 3.270 -10.891 40.689 1.00 56.31 231 SER A O 1
ATOM 1682 N N . VAL A 1 232 ? 4.944 -11.305 39.246 1.00 58.03 232 VAL A N 1
ATOM 1683 C CA . VAL A 1 232 ? 6.005 -11.403 40.264 1.00 58.03 232 VAL A CA 1
ATOM 1684 C C . VAL A 1 232 ? 6.294 -10.035 40.889 1.00 58.03 232 VAL A C 1
ATOM 1686 O O . VAL A 1 232 ? 6.400 -9.943 42.111 1.00 58.03 232 VAL A O 1
ATOM 1689 N N . GLY A 1 233 ? 6.319 -8.958 40.094 1.00 54.78 233 GLY A N 1
ATOM 1690 C CA . GLY A 1 233 ? 6.451 -7.592 40.612 1.00 54.78 233 GLY A CA 1
ATOM 1691 C C . GLY A 1 233 ? 5.330 -7.218 41.589 1.00 54.78 233 GLY A C 1
ATOM 1692 O O . GLY A 1 233 ? 5.595 -6.665 42.657 1.00 54.78 233 GLY A O 1
ATOM 1693 N N . LYS A 1 234 ? 4.084 -7.610 41.290 1.00 51.81 234 LYS A N 1
ATOM 1694 C CA . LYS A 1 234 ? 2.924 -7.372 42.167 1.00 51.81 234 LYS A CA 1
ATOM 1695 C C . LYS A 1 234 ? 2.961 -8.225 43.443 1.00 51.81 234 LYS A C 1
ATOM 1697 O O . LYS A 1 234 ? 2.582 -7.738 44.505 1.00 51.81 234 LYS A O 1
ATOM 1702 N N . LEU A 1 235 ? 3.479 -9.457 43.371 1.00 51.03 235 LEU A N 1
ATOM 1703 C CA . LEU A 1 235 ? 3.675 -10.319 44.545 1.00 51.03 235 LEU A CA 1
ATOM 1704 C C . LEU A 1 235 ? 4.747 -9.768 45.498 1.00 51.03 235 LEU A C 1
ATOM 1706 O O . LEU A 1 235 ? 4.546 -9.771 46.709 1.00 51.03 235 LEU A O 1
ATOM 1710 N N . ILE A 1 236 ? 5.860 -9.255 44.964 1.00 55.75 236 ILE A N 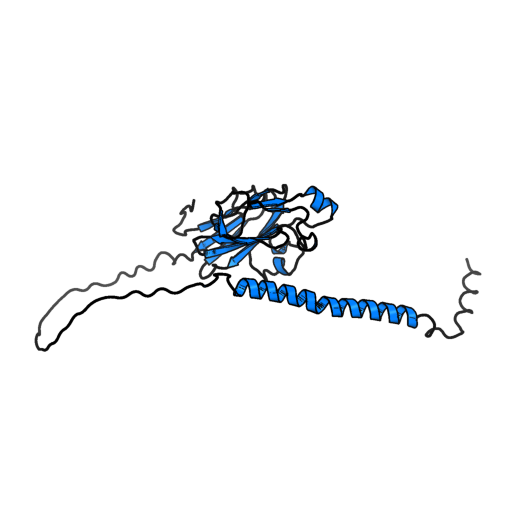1
ATOM 1711 C CA . ILE A 1 236 ? 6.941 -8.655 45.763 1.00 55.75 236 ILE A CA 1
ATOM 1712 C C . ILE A 1 236 ? 6.467 -7.350 46.417 1.00 55.75 236 ILE A C 1
ATOM 1714 O O . ILE A 1 236 ? 6.776 -7.095 47.579 1.00 55.75 236 ILE A O 1
ATOM 1718 N N . GLN A 1 237 ? 5.647 -6.558 45.723 1.00 53.06 237 GLN A N 1
ATOM 1719 C CA . GLN A 1 237 ? 5.068 -5.333 46.279 1.00 53.06 237 GLN A CA 1
ATOM 1720 C C . GLN A 1 237 ? 4.034 -5.618 47.387 1.00 53.06 237 GLN A C 1
ATOM 1722 O O . GLN A 1 237 ? 3.945 -4.858 48.350 1.00 53.06 237 GLN A O 1
ATOM 1727 N N . MET A 1 238 ? 3.297 -6.734 47.299 1.00 53.78 238 MET A N 1
ATOM 1728 C CA . MET A 1 238 ? 2.353 -7.172 48.339 1.00 53.78 238 MET A CA 1
ATOM 1729 C C . MET A 1 238 ? 3.031 -7.888 49.521 1.00 53.78 238 MET A C 1
ATOM 1731 O O . MET A 1 238 ? 2.530 -7.806 50.638 1.00 53.78 238 MET A O 1
ATOM 1735 N N . ALA A 1 239 ? 4.174 -8.548 49.308 1.00 52.38 239 ALA A N 1
ATOM 1736 C CA . ALA A 1 239 ? 4.926 -9.241 50.360 1.00 52.38 239 ALA A CA 1
ATOM 1737 C C . ALA A 1 239 ? 5.998 -8.365 51.048 1.00 52.38 239 ALA A C 1
ATOM 1739 O O . ALA A 1 239 ? 6.482 -8.717 52.122 1.00 52.38 239 ALA A O 1
ATOM 1740 N N . GLY A 1 240 ? 6.383 -7.232 50.450 1.00 52.81 240 GLY A N 1
ATOM 1741 C CA . GLY A 1 240 ? 7.598 -6.494 50.814 1.00 52.81 240 GLY A CA 1
ATOM 1742 C C . GLY A 1 240 ? 7.440 -5.195 51.607 1.00 52.81 240 GLY A C 1
ATOM 1743 O O . GLY A 1 240 ? 8.457 -4.584 51.920 1.00 52.81 240 GLY A O 1
ATOM 1744 N N . ILE A 1 241 ? 6.230 -4.742 51.957 1.00 45.88 241 ILE A N 1
ATOM 1745 C CA . ILE A 1 241 ? 6.066 -3.433 52.635 1.00 45.88 241 ILE A CA 1
ATOM 1746 C C . ILE A 1 241 ? 5.896 -3.546 54.164 1.00 45.88 241 ILE A C 1
ATOM 1748 O O . ILE A 1 241 ? 6.093 -2.560 54.867 1.00 45.88 241 ILE A O 1
ATOM 1752 N N . GLN A 1 242 ? 5.657 -4.737 54.727 1.00 44.94 242 GLN A N 1
ATOM 1753 C CA . GLN A 1 242 ? 5.579 -4.911 56.192 1.00 44.94 242 GLN A CA 1
ATOM 1754 C C . GLN A 1 242 ? 6.829 -5.505 56.863 1.00 44.94 242 GLN A C 1
ATOM 1756 O O . GLN A 1 242 ? 6.900 -5.502 58.087 1.00 44.94 242 GLN A O 1
ATOM 1761 N N . ALA A 1 243 ? 7.828 -5.985 56.114 1.00 50.00 243 ALA A N 1
ATOM 1762 C CA . ALA A 1 243 ? 8.932 -6.759 56.700 1.00 50.00 243 ALA A CA 1
ATOM 1763 C C . ALA A 1 243 ? 10.286 -6.026 56.814 1.00 50.00 243 ALA A C 1
ATOM 1765 O O . ALA A 1 243 ? 11.204 -6.574 57.420 1.00 50.00 243 ALA A O 1
ATOM 1766 N N . ILE A 1 244 ? 10.443 -4.812 56.263 1.00 50.62 244 ILE A N 1
ATOM 1767 C CA . ILE A 1 244 ? 11.745 -4.101 56.249 1.00 50.62 244 ILE A CA 1
ATOM 1768 C C . ILE A 1 244 ? 11.820 -2.922 57.236 1.00 50.62 244 ILE A C 1
ATOM 1770 O O . ILE A 1 244 ? 12.914 -2.490 57.593 1.00 50.62 244 ILE A O 1
ATOM 1774 N N . TYR A 1 245 ? 10.697 -2.467 57.793 1.00 45.09 245 TYR A N 1
ATOM 1775 C CA . TYR A 1 245 ? 10.709 -1.497 58.890 1.00 45.09 245 TYR A CA 1
ATOM 1776 C C . TYR A 1 245 ? 10.313 -2.183 60.197 1.00 45.09 245 TYR A C 1
ATOM 1778 O O . TYR A 1 245 ? 9.140 -2.367 60.502 1.00 45.09 245 TYR A O 1
ATOM 1786 N N . GLY A 1 246 ? 11.329 -2.582 60.965 1.00 51.31 246 GLY A N 1
ATOM 1787 C CA . GLY A 1 246 ? 11.168 -2.967 62.365 1.00 51.31 246 GLY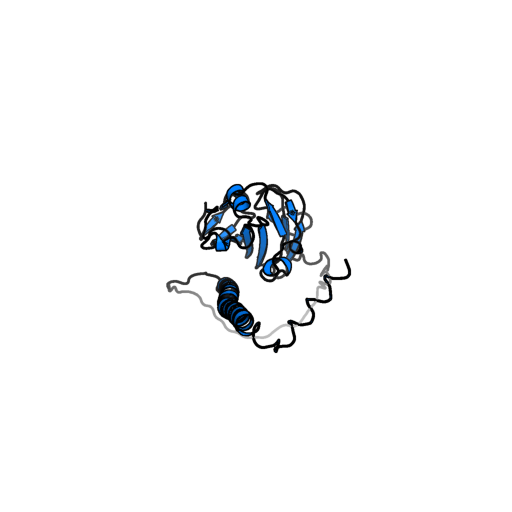 A CA 1
ATOM 1788 C C . GLY A 1 246 ? 10.641 -1.809 63.238 1.00 51.31 246 GLY A C 1
ATOM 1789 O O . GLY A 1 246 ? 10.532 -0.673 62.772 1.00 51.31 246 GLY A O 1
ATOM 1790 N N . PRO A 1 247 ? 10.345 -2.067 64.525 1.00 50.22 247 PRO A N 1
ATOM 1791 C CA . PRO A 1 247 ? 9.508 -1.227 65.397 1.00 50.22 247 PRO A CA 1
ATOM 1792 C C . PRO A 1 247 ? 10.184 0.064 65.917 1.00 50.22 247 PRO A C 1
ATOM 1794 O O . PRO A 1 247 ? 10.169 0.349 67.110 1.00 50.22 247 PRO A O 1
ATOM 1797 N N . LYS A 1 248 ? 10.801 0.868 65.041 1.00 51.00 248 LYS A N 1
ATOM 1798 C CA . LYS A 1 248 ? 11.389 2.179 65.388 1.00 51.00 248 LYS A CA 1
ATOM 1799 C C . LYS A 1 248 ? 10.945 3.347 64.496 1.00 51.00 248 LYS A C 1
ATOM 1801 O O . LYS A 1 248 ? 11.463 4.447 64.653 1.00 51.00 248 LYS A O 1
ATOM 1806 N N . ALA A 1 249 ? 9.977 3.151 63.601 1.00 49.88 249 ALA A N 1
ATOM 1807 C CA . ALA A 1 249 ? 9.495 4.217 62.714 1.00 49.88 249 ALA A CA 1
ATOM 1808 C C . ALA A 1 249 ? 8.427 5.144 63.336 1.00 49.88 249 ALA A C 1
ATOM 1810 O O . ALA A 1 249 ? 8.046 6.124 62.698 1.00 49.88 249 ALA A O 1
ATOM 1811 N N . ASP A 1 250 ? 7.986 4.890 64.574 1.00 51.41 250 ASP A N 1
ATOM 1812 C CA . ASP A 1 250 ? 6.951 5.706 65.233 1.00 51.41 250 ASP A CA 1
ATOM 1813 C C . ASP A 1 250 ? 7.502 6.902 66.027 1.00 51.41 250 ASP A C 1
ATOM 1815 O O . ASP A 1 250 ? 6.737 7.768 66.434 1.00 51.41 250 ASP A O 1
ATOM 1819 N N . VAL A 1 251 ? 8.824 7.007 66.209 1.00 50.91 251 VAL A N 1
ATOM 1820 C CA . VAL A 1 251 ? 9.434 8.091 67.010 1.00 50.91 251 VAL A CA 1
ATOM 1821 C C . VAL A 1 251 ? 9.856 9.296 66.156 1.00 50.91 251 VAL A C 1
ATOM 1823 O O . VAL A 1 251 ? 10.043 10.381 66.682 1.00 50.91 251 VAL A O 1
ATOM 1826 N N . LEU A 1 252 ? 9.955 9.165 64.828 1.00 47.56 252 LEU A N 1
ATOM 1827 C CA . LEU A 1 252 ? 10.462 10.251 63.968 1.00 47.56 252 LEU A CA 1
ATOM 1828 C C . LEU A 1 252 ? 9.369 11.103 63.295 1.00 47.56 252 LEU A C 1
ATOM 1830 O O . LEU A 1 252 ? 9.682 11.962 62.474 1.00 47.56 252 LEU A O 1
ATOM 1834 N N . LYS A 1 253 ? 8.087 10.860 63.602 1.00 46.38 253 LYS A N 1
ATOM 1835 C CA . LYS A 1 253 ? 6.959 11.660 63.086 1.00 46.38 253 LYS A CA 1
ATOM 1836 C C . LYS A 1 253 ? 6.398 12.671 64.090 1.00 46.38 253 LYS A C 1
ATOM 1838 O O . LYS A 1 253 ? 5.634 13.529 63.660 1.00 46.38 253 LYS A O 1
ATOM 1843 N N . SER A 1 254 ? 6.757 12.606 65.377 1.00 50.66 254 SER A N 1
ATOM 1844 C CA . SER A 1 254 ? 6.314 13.615 66.354 1.00 50.66 254 SER A CA 1
ATOM 1845 C C . SER A 1 254 ? 7.132 14.902 66.284 1.00 50.66 254 SER A C 1
ATOM 1847 O O . SER A 1 254 ? 6.563 15.976 66.412 1.00 50.66 254 SER A O 1
ATOM 1849 N N . ASP A 1 255 ? 8.431 14.820 65.994 1.00 48.75 255 ASP A N 1
ATOM 1850 C CA . ASP A 1 255 ? 9.337 15.956 66.235 1.00 48.75 255 ASP A CA 1
ATOM 1851 C C . ASP A 1 255 ? 9.397 16.975 65.079 1.00 48.75 255 ASP A C 1
ATOM 1853 O O . ASP A 1 255 ? 10.045 18.011 65.196 1.00 48.75 255 ASP A O 1
ATOM 1857 N N . ILE A 1 256 ? 8.723 16.709 63.954 1.00 51.38 256 ILE A N 1
ATOM 1858 C CA . ILE A 1 256 ? 8.709 17.609 62.783 1.00 51.38 256 ILE A CA 1
ATOM 1859 C C . ILE A 1 256 ? 7.483 18.545 62.774 1.00 51.38 256 ILE A C 1
ATOM 1861 O O . ILE A 1 256 ? 7.504 19.554 62.077 1.00 51.38 256 ILE A O 1
ATOM 1865 N N . ASN A 1 257 ? 6.452 18.280 63.585 1.00 49.16 257 ASN A N 1
ATOM 1866 C CA . ASN A 1 257 ? 5.252 19.131 63.655 1.00 49.16 257 ASN A CA 1
ATOM 1867 C C . ASN A 1 257 ? 5.295 20.212 64.753 1.00 49.16 257 ASN A C 1
ATOM 1869 O O . ASN A 1 257 ? 4.342 20.973 64.861 1.00 49.16 257 ASN A O 1
ATOM 1873 N N . ASP A 1 258 ? 6.385 20.316 65.519 1.00 54.03 258 ASP A N 1
ATOM 1874 C CA . ASP A 1 258 ? 6.532 21.326 66.583 1.00 54.03 258 ASP A CA 1
ATOM 1875 C C . ASP A 1 258 ? 7.434 22.522 66.187 1.00 54.03 258 ASP A C 1
ATOM 1877 O O . ASP A 1 258 ? 7.764 23.352 67.035 1.00 54.03 258 ASP A O 1
ATOM 1881 N N . ILE A 1 259 ? 7.852 22.647 64.913 1.00 55.53 259 ILE A N 1
ATOM 1882 C CA . ILE A 1 259 ? 8.739 23.743 64.440 1.00 55.53 259 ILE A CA 1
ATOM 1883 C C . ILE A 1 259 ? 8.190 24.533 63.220 1.00 55.53 259 ILE A C 1
ATOM 1885 O O . ILE A 1 259 ? 8.833 25.478 62.763 1.00 55.53 259 ILE A O 1
ATOM 1889 N N . LEU A 1 260 ? 6.977 24.262 62.726 1.00 44.06 260 LEU A N 1
ATOM 1890 C CA . LEU A 1 260 ? 6.309 25.087 61.696 1.00 44.06 260 LEU A CA 1
ATOM 1891 C C . LEU A 1 260 ? 4.852 25.362 62.062 1.00 44.06 260 LEU A C 1
ATOM 1893 O O . LEU A 1 260 ? 4.391 26.485 61.755 1.00 44.06 260 LEU A O 1
#

Secondary structure (DSSP, 8-state):
----SSS--EEEEE-SSSEEEEEGGGSS-HHHHTTSS-EEEEEEESS-EEE-SSSEEEEEE-TTSSEEEEEETT--EEEEE-SSSGGGGTTTTEEE---TT-EE-TT-EEEEE-HHHHHHTT----EEEEEEE--TTEEEEE--EEE-TTTSEEEEEEE-PPPS-----------------------------------------HHHHHHHHHHHHHHHHHHHHHHHHHHHHHHHHHHSSSSS--TTTTSSSSTTTT--

Organism: NCBI:txid1531

pLDDT: mean 75.91, std 25.71, range [25.77, 98.81]

Foldseek 3Di:
DQDDDPPWRKDFFADQAFAWKAAQLPPPDCCRNVQVQFHFIKGDHPFFFGWGRAFFAFADADQLRQKTWTADPLGWIKIKGFFPPSVVVRVPQKDAPDDHGDTHHQLHTGIGGDVVVCVVVVTGGTMDIGGRDSQVQKDKDADTTGHHGSPHTGMIITHNDDPPDDPPDDDDDDDDDDDDDDDDDDDDDDDDDDDDDDDDDDPNPVVSVVVVVVVVVVVVVCVVVVVVVVVVVVVCVVVPPPPPDDDPPPPPVPPPVPPD

Sequence (260 aa):
MNKNTDGCIGIRILSPLTGTAVPLEEVPDPVFSQKIIGDGVAILPQDGNLVSPIDAEVVSIAETLHAYGLRSENGIEVMIHFGLETVALKGECFQCCVKVGDKVKAGELLAKADLKALEEKQVNTITPVLICGGMEGRSMNAFTGPVKAGTDAVITVLDHCPPDGTAEAETAALQNPDGAPAANASSLTDTADRKTGKTRKSLINFDFLQKLGKVLMTVIAVMPAAGLMISVGKLIQMAGIQAIYGPKADVLKSDINDIL

InterPro domains:
  IPR001127 Phosphotransferase system, sugar-specific permease EIIA type 1 [PF00358] (12-132)
  IPR001127 Phosphotransferase system, sugar-specific permease EIIA type 1 [PS00371] (75-87)
  IPR001127 Phosphotransferase system, sugar-specific permease EIIA type 1 [PS51093] (29-133)
  IPR001127 Phosphotransferase system, sugar-specific permease EIIA type 1 [TIGR00830] (13-131)
  IPR011055 Duplicated hybrid motif [G3DSA:2.70.70.10] (3-158)
  IPR011055 Duplicated hybrid motif [SSF51261] (11-156)
  IPR050890 Phosphotransferase system EIIA component [PTHR45008] (9-157)